Protein AF-0000000087370062 (afdb_homodimer)

Secondary structure (DSSP, 8-state):
----------GGGHHHHHHHHHHHHHHHHHHHSTTS-HHHHHHHHH---SS----SHHHHHHHHHHHHHHHHHHHHHHHHHHHHHHHHHHHHHHHHHHHHHHHHHHHHTT--HHHHHHHHHHHHHHHHHHHHHHTTT--SSTTHHHHHHHHHHHHHHHHHHHHHH-TT-/-------TTGGGGHHHHHHHHHHHHHHHHHHHSTTS-HHHHHHHHH---SSS---SHHHHHHHHHHHHHHHHHHHHHHHHHHHHHHHHHHHHHHHHHHHHHHHHHHHHTT--HHHHHHHHHHHHHHHHHHHHHHTTT--SSTTHHHHHHHHHHHHHHHHHHHHHH-TT-

Solvent-accessible surface area (backbone atoms only — not comparable to full-atom values): 18138 Å² total; per-residue (Å²): 135,82,80,77,83,73,80,80,70,67,78,78,68,61,65,65,59,55,56,55,51,34,52,50,49,48,52,53,51,30,73,67,31,64,100,50,57,49,69,56,42,48,49,60,66,68,59,57,74,94,51,78,76,41,85,49,70,68,42,46,32,50,52,35,39,51,51,31,41,51,51,41,54,52,50,45,50,53,51,52,50,50,42,53,47,48,53,54,34,42,50,34,41,51,47,26,37,50,29,37,52,50,25,50,51,36,51,74,72,66,52,58,51,85,65,30,35,59,30,21,50,51,25,24,48,30,36,62,66,37,50,69,65,45,63,81,63,50,52,53,53,67,58,48,68,59,29,52,50,48,22,49,32,24,42,47,27,26,28,43,41,48,55,70,64,41,72,86,110,134,81,82,79,84,68,79,77,73,66,74,75,65,61,65,66,58,56,55,54,51,34,51,49,51,48,52,55,50,31,75,66,32,63,98,50,58,48,68,57,44,46,51,61,66,68,58,57,74,96,55,78,74,40,86,49,67,67,43,47,34,49,51,32,38,50,50,31,43,53,50,41,53,52,49,45,49,54,50,51,51,49,42,53,48,49,52,55,34,42,51,35,42,53,48,24,37,50,29,36,53,50,27,50,50,37,52,77,71,67,52,60,52,85,66,30,36,59,31,20,50,52,25,23,48,30,36,61,64,37,50,70,66,45,63,82,64,49,51,54,52,65,58,49,68,60,31,52,50,48,21,51,31,25,41,47,27,27,27,43,40,48,54,70,62,41,72,87,109

pLDDT: mean 83.29, std 19.06, range [32.91, 98.75]

Radius of gyration: 33.37 Å; Cα contacts (8 Å, |Δi|>4): 370; chains: 2; bounding box: 75×138×59 Å

InterPro domains:
  IPR006501 Pectinesterase inhibitor domain [PF04043] (24-158)
  IPR006501 Pectinesterase inhibitor domain [SM00856] (21-160)
  IPR006501 Pectinesterase inhibitor domain [TIGR01614] (6-161)
  IPR035513 Invertase/pectin methylesterase inhibitor domain superfamily [G3DSA:1.20.140.40] (21-164)
  IPR035513 Invertase/pectin methylesterase inhibitor domain superfamily [SSF101148] (23-164)

Structure (mmCIF, N/CA/C/O backbone):
data_AF-0000000087370062-model_v1
#
loop_
_entity.id
_entity.type
_entity.pdbx_description
1 polymer 'Pectinesterase inhibitor domain-containing protein'
#
loop_
_atom_site.group_PDB
_atom_site.id
_atom_site.type_symbol
_atom_site.label_atom_id
_atom_site.label_alt_id
_atom_site.label_comp_id
_atom_site.label_asym_id
_atom_site.label_entity_id
_atom_site.label_seq_id
_atom_site.pdbx_PDB_ins_code
_atom_site.Cartn_x
_atom_site.Cartn_y
_atom_site.Cartn_z
_atom_site.occupancy
_atom_site.B_iso_or_equiv
_atom_site.auth_seq_id
_atom_site.auth_comp_id
_atom_site.auth_asym_id
_atom_site.auth_atom_id
_atom_site.pdbx_PDB_model_num
ATOM 1 N N . MET A 1 1 ? -37.906 70.625 -7.379 1 32.91 1 MET A N 1
ATOM 2 C CA . MET A 1 1 ? -37.438 69.625 -6.367 1 32.91 1 MET A CA 1
ATOM 3 C C . MET A 1 1 ? -36.375 68.75 -6.922 1 32.91 1 MET A C 1
ATOM 5 O O . MET A 1 1 ? -36.594 68 -7.859 1 32.91 1 MET A O 1
ATOM 9 N N . GLN A 1 2 ? -35.125 69.312 -6.961 1 44.25 2 GLN A N 1
ATOM 10 C CA . GLN A 1 2 ? -33.844 68.812 -7.492 1 44.25 2 GLN A CA 1
ATOM 11 C C . GLN A 1 2 ? -33.438 67.5 -6.773 1 44.25 2 GLN A C 1
ATOM 13 O O . GLN A 1 2 ? -33.406 67.438 -5.543 1 44.25 2 GLN A O 1
ATOM 18 N N . PRO A 1 3 ? -33.688 66.312 -7.391 1 45.28 3 PRO A N 1
ATOM 19 C CA . PRO A 1 3 ? -33.344 65.062 -6.766 1 45.28 3 PRO A CA 1
ATOM 20 C C . PRO A 1 3 ? -31.859 64.938 -6.418 1 45.28 3 PRO A C 1
ATOM 22 O O . PRO A 1 3 ? -31.016 65.438 -7.156 1 45.28 3 PRO A O 1
ATOM 25 N N . CYS A 1 4 ? -31.5 65 -5.094 1 38.31 4 CYS A N 1
ATOM 26 C CA . CYS A 1 4 ? -30.234 64.688 -4.445 1 38.31 4 CYS A CA 1
ATOM 27 C C . CYS A 1 4 ? -29.734 63.312 -4.785 1 38.31 4 CYS A C 1
ATOM 29 O O . CYS A 1 4 ? -30.297 62.312 -4.312 1 38.31 4 CYS A O 1
ATOM 31 N N . VAL A 1 5 ? -29.25 62.938 -6.066 1 43.31 5 VAL A N 1
ATOM 32 C CA . VAL A 1 5 ? -28.469 61.75 -6.352 1 43.31 5 VAL A CA 1
ATOM 33 C C . VAL A 1 5 ? -27.328 61.625 -5.355 1 43.31 5 VAL A C 1
ATOM 35 O O . VAL A 1 5 ? -26.359 62.406 -5.422 1 43.31 5 VAL A O 1
ATOM 38 N N . VAL A 1 6 ? -27.656 61.562 -4.035 1 39.94 6 VAL A N 1
ATOM 39 C CA . VAL A 1 6 ? -26.641 61.281 -3.012 1 39.94 6 VAL A CA 1
ATOM 40 C C . VAL A 1 6 ? -25.75 60.125 -3.469 1 39.94 6 VAL A C 1
ATOM 42 O O . VAL A 1 6 ? -26.25 59.125 -4.004 1 39.94 6 VAL A O 1
ATOM 45 N N . LEU A 1 7 ? -24.391 60.281 -3.58 1 41.47 7 LEU A N 1
ATOM 46 C CA . LEU A 1 7 ? -23.078 59.656 -3.736 1 41.47 7 LEU A CA 1
ATOM 47 C C . LEU A 1 7 ? -22.953 58.438 -2.836 1 41.47 7 LEU A C 1
ATOM 49 O O . LEU A 1 7 ? -22.844 58.562 -1.614 1 41.47 7 LEU A O 1
ATOM 53 N N . LEU A 1 8 ? -23.734 57.438 -3.117 1 43.44 8 LEU A N 1
ATOM 54 C CA . LEU A 1 8 ? -23.453 56.125 -2.488 1 43.44 8 LEU A CA 1
ATOM 55 C C . LEU A 1 8 ? -22.047 55.656 -2.838 1 43.44 8 LEU A C 1
ATOM 57 O O . LEU A 1 8 ? -21.891 54.688 -3.598 1 43.44 8 LEU A O 1
ATOM 61 N N . LEU A 1 9 ? -21.078 56.5 -3.213 1 43.38 9 LEU A N 1
ATOM 62 C CA . LEU A 1 9 ? -19.766 55.969 -3.564 1 43.38 9 LEU A CA 1
ATOM 63 C C . LEU A 1 9 ? -19.078 55.375 -2.342 1 43.38 9 LEU A C 1
ATOM 65 O O . LEU A 1 9 ? -17.859 55.188 -2.346 1 43.38 9 LEU A O 1
ATOM 69 N N . THR A 1 10 ? -19.578 55.375 -1.104 1 40.19 10 THR A N 1
ATOM 70 C CA . THR A 1 10 ? -18.625 55.188 -0.025 1 40.19 10 THR A CA 1
ATOM 71 C C . THR A 1 10 ? -17.969 53.812 -0.117 1 40.19 10 THR A C 1
ATOM 73 O O . THR A 1 10 ? -16.766 53.656 0.118 1 40.19 10 THR A O 1
ATOM 76 N N . LEU A 1 11 ? -18.625 52.656 -0.074 1 42.28 11 LEU A N 1
ATOM 77 C CA . LEU A 1 11 ? -18.141 51.531 0.729 1 42.28 11 LEU A CA 1
ATOM 78 C C . LEU A 1 11 ? -17.203 50.656 -0.088 1 42.28 11 LEU A C 1
ATOM 80 O O . LEU A 1 11 ? -16.859 49.531 0.333 1 42.28 11 LEU A O 1
ATOM 84 N N . ALA A 1 12 ? -16.969 51 -1.307 1 50.09 12 ALA A N 1
ATOM 85 C CA . ALA A 1 12 ? -16.172 50 -2.018 1 50.09 12 ALA A CA 1
ATOM 86 C C . ALA A 1 12 ? -14.727 50 -1.522 1 50.09 12 ALA A C 1
ATOM 88 O O . ALA A 1 12 ? -13.883 49.281 -2.049 1 50.09 12 ALA A O 1
ATOM 89 N N . ILE A 1 13 ? -14.266 50.938 -0.762 1 45.5 13 ILE A N 1
ATOM 90 C CA . ILE A 1 13 ? -12.836 51.094 -0.497 1 45.5 13 ILE A CA 1
ATOM 91 C C . ILE A 1 13 ? -12.406 50.062 0.544 1 45.5 13 ILE A C 1
ATOM 93 O O . ILE A 1 13 ? -11.234 49.969 0.906 1 45.5 13 ILE A O 1
ATOM 97 N N . LEU A 1 14 ? -13.156 49.25 1.287 1 47.91 14 LEU A N 1
ATOM 98 C CA . LEU A 1 14 ? -12.75 48.5 2.461 1 47.91 14 LEU A CA 1
ATOM 99 C C . LEU A 1 14 ? -11.984 47.25 2.055 1 47.91 14 LEU A C 1
ATOM 101 O O . LEU A 1 14 ? -11.289 46.625 2.879 1 47.91 14 LEU A O 1
ATOM 105 N N . PRO A 1 15 ? -12.297 46.625 0.98 1 52.69 15 PRO A N 1
ATOM 106 C CA . PRO A 1 15 ? -11.664 45.312 0.806 1 52.69 15 PRO A CA 1
ATOM 107 C C . PRO A 1 15 ? -10.164 45.406 0.553 1 52.69 15 PRO A C 1
ATOM 109 O O . PRO A 1 15 ? -9.414 44.5 0.923 1 52.69 15 PRO A O 1
ATOM 112 N N . SER A 1 16 ? -9.578 46.469 -0.064 1 52.31 16 SER A N 1
ATOM 113 C CA . SER A 1 16 ? -8.18 46.531 -0.461 1 52.31 16 SER A CA 1
ATOM 114 C C . SER A 1 16 ? -7.266 46.688 0.752 1 52.31 16 SER A C 1
ATOM 116 O O . SER A 1 16 ? -6.133 46.219 0.752 1 52.31 16 SER A O 1
ATOM 118 N N . LEU A 1 17 ? -7.629 47.312 1.814 1 51.56 17 LEU A N 1
ATOM 119 C CA . LEU A 1 17 ? -6.766 47.562 2.967 1 51.56 17 LEU A CA 1
ATOM 120 C C . LEU A 1 17 ? -6.602 46.281 3.799 1 51.56 17 LEU A C 1
ATOM 122 O O . LEU A 1 17 ? -5.516 46.031 4.316 1 51.56 17 LEU A O 1
ATOM 126 N N . VAL A 1 18 ? -7.664 45.438 3.949 1 52.78 18 VAL A N 1
ATOM 127 C CA . VAL A 1 18 ? -7.629 44.219 4.734 1 52.78 18 VAL A CA 1
ATOM 128 C C . VAL A 1 18 ? -6.688 43.219 4.082 1 52.78 18 VAL A C 1
ATOM 130 O O . VAL A 1 18 ? -5.918 42.531 4.77 1 52.78 18 VAL A O 1
ATOM 133 N N . ALA A 1 19 ? -6.75 43.156 2.754 1 57.75 19 ALA A N 1
ATOM 134 C CA . ALA A 1 19 ? -5.871 42.219 2.045 1 57.75 19 ALA A CA 1
ATOM 135 C C . ALA A 1 19 ? -4.406 42.594 2.254 1 57.75 19 ALA A C 1
ATOM 137 O O . ALA A 1 19 ? -3.555 41.719 2.406 1 57.75 19 ALA A O 1
ATOM 138 N N . SER A 1 20 ? -4.023 43.875 2.283 1 65.12 20 SER A N 1
ATOM 139 C CA . SER A 1 20 ? -2.645 44.312 2.457 1 65.12 20 SER A CA 1
ATOM 140 C C . SER A 1 20 ? -2.146 44.031 3.871 1 65.12 20 SER A C 1
ATOM 142 O O . SER A 1 20 ? -0.997 43.656 4.062 1 65.12 20 SER A O 1
ATOM 144 N N . THR A 1 21 ? -3.059 44.125 4.887 1 72.25 21 THR A N 1
ATOM 145 C CA . THR A 1 21 ? -2.662 43.938 6.273 1 72.25 21 THR A CA 1
ATOM 146 C C . THR A 1 21 ? -2.436 42.438 6.555 1 72.25 21 THR A C 1
ATOM 148 O O . THR A 1 21 ? -1.478 42.062 7.238 1 72.25 21 THR A O 1
ATOM 151 N N . THR A 1 22 ? -3.229 41.656 5.941 1 78.19 22 THR A N 1
ATOM 152 C CA . THR A 1 22 ? -3.076 40.219 6.133 1 78.19 22 THR A CA 1
ATOM 153 C C . THR A 1 22 ? -1.782 39.719 5.496 1 78.19 22 THR A C 1
ATOM 155 O O . THR A 1 22 ? -1.069 38.906 6.078 1 78.19 22 THR A O 1
ATOM 158 N N . SER A 1 23 ? -1.534 40.219 4.289 1 83.12 23 SER A N 1
ATOM 159 C CA . SER A 1 23 ? -0.307 39.844 3.611 1 83.12 23 SER A CA 1
ATOM 160 C C . SER A 1 23 ? 0.926 40.25 4.41 1 83.12 23 SER A C 1
ATOM 162 O O . SER A 1 23 ? 1.896 39.469 4.492 1 83.12 23 SER A O 1
ATOM 164 N N . SER A 1 24 ? 0.821 41.406 5.023 1 88.94 24 SER A N 1
ATOM 165 C CA . SER A 1 24 ? 1.945 41.844 5.84 1 88.94 24 SER A CA 1
ATOM 166 C C . SER A 1 24 ? 2.086 41 7.098 1 88.94 24 SER A C 1
ATOM 168 O O . SER A 1 24 ? 3.201 40.656 7.5 1 88.94 24 SER A O 1
ATOM 170 N N . LEU A 1 25 ? 0.952 40.625 7.703 1 92.19 25 LEU A N 1
ATOM 171 C CA . LEU A 1 25 ? 0.957 39.781 8.891 1 92.19 25 LEU A CA 1
ATOM 172 C C . LEU A 1 25 ? 1.54 38.406 8.578 1 92.19 25 LEU A C 1
ATOM 174 O O . LEU A 1 25 ? 2.367 37.906 9.328 1 92.19 25 LEU A O 1
ATOM 178 N N . ILE A 1 26 ? 1.149 37.875 7.496 1 94.12 26 ILE A N 1
ATOM 179 C CA . ILE A 1 26 ? 1.622 36.562 7.074 1 94.12 26 ILE A CA 1
ATOM 180 C C . ILE A 1 26 ? 3.125 36.594 6.812 1 94.12 26 ILE A C 1
ATOM 182 O O . ILE A 1 26 ? 3.877 35.781 7.312 1 94.12 26 ILE A O 1
ATOM 186 N N . ASN A 1 27 ? 3.582 37.625 6.062 1 93.94 27 ASN A N 1
ATOM 187 C CA . ASN A 1 27 ? 4.996 37.75 5.727 1 93.94 27 ASN A CA 1
ATOM 188 C C . ASN A 1 27 ? 5.859 37.906 6.973 1 93.94 27 ASN A C 1
ATOM 190 O O . ASN A 1 27 ? 6.902 37.25 7.102 1 93.94 27 ASN A O 1
ATOM 194 N N . THR A 1 28 ? 5.414 38.688 7.887 1 94.5 28 THR A N 1
ATOM 195 C CA . THR A 1 28 ? 6.16 38.906 9.125 1 94.5 28 THR A CA 1
ATOM 196 C C . THR A 1 28 ? 6.195 37.656 9.969 1 94.5 28 THR A C 1
ATOM 198 O O . THR A 1 28 ? 7.25 37.25 10.469 1 94.5 28 THR A O 1
ATOM 201 N N . THR A 1 29 ? 5.016 37.062 10.078 1 94.44 29 THR A N 1
ATOM 202 C CA . THR A 1 29 ? 4.941 35.812 10.844 1 94.44 29 THR A CA 1
ATOM 203 C C . THR A 1 29 ? 5.848 34.75 10.242 1 94.44 29 THR A C 1
ATOM 205 O O . THR A 1 29 ? 6.609 34.094 10.961 1 94.44 29 THR A O 1
ATOM 208 N N . CYS A 1 30 ? 5.895 34.562 8.922 1 96.12 30 CYS A N 1
ATOM 209 C CA . CYS A 1 30 ? 6.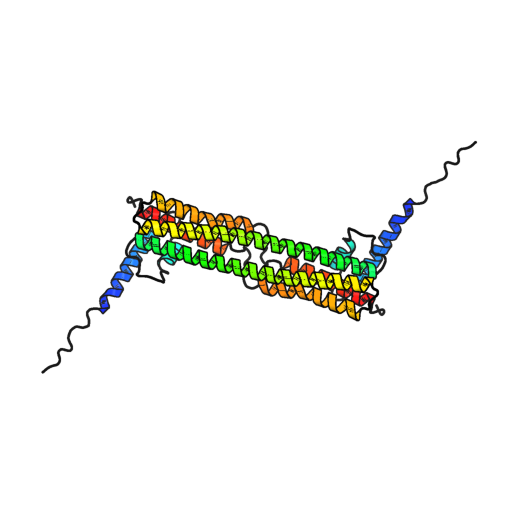637 33.5 8.25 1 96.12 30 CYS A CA 1
ATOM 210 C C . CYS A 1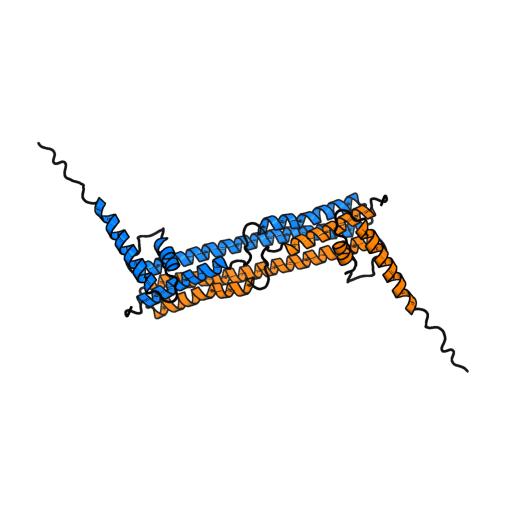 30 ? 8.133 33.812 8.258 1 96.12 30 CYS A C 1
ATOM 212 O O . CYS A 1 30 ? 8.945 32.875 8.266 1 96.12 30 CYS A O 1
ATOM 214 N N . SER A 1 31 ? 8.547 35.031 8.273 1 95.88 31 SER A N 1
ATOM 215 C CA . SER A 1 31 ? 9.961 35.375 8.336 1 95.88 31 SER A CA 1
ATOM 216 C C . SER A 1 31 ? 10.539 35.094 9.719 1 95.88 31 SER A C 1
ATOM 218 O O . SER A 1 31 ? 11.734 34.812 9.859 1 95.88 31 SER A O 1
ATOM 220 N N . LYS A 1 32 ? 9.695 35.062 10.781 1 95.5 32 LYS A N 1
ATOM 221 C CA . LYS A 1 32 ? 10.164 34.938 12.156 1 95.5 32 LYS A CA 1
ATOM 222 C C . LYS A 1 32 ? 9.961 33.5 12.664 1 95.5 32 LYS A C 1
ATOM 224 O O . LYS A 1 32 ? 10.531 33.125 13.688 1 95.5 32 LYS A O 1
ATOM 229 N N . ALA A 1 33 ? 9.094 32.781 12 1 94.25 33 ALA A N 1
ATOM 230 C CA . ALA A 1 33 ? 8.797 31.422 12.445 1 94.25 33 ALA A CA 1
ATOM 231 C C . ALA A 1 33 ? 10.047 30.547 12.391 1 94.25 33 ALA A C 1
ATOM 233 O O . ALA A 1 33 ? 10.641 30.359 11.328 1 94.25 33 ALA A O 1
ATOM 234 N N . PRO A 1 34 ? 10.414 29.969 13.398 1 91.81 34 PRO A N 1
ATOM 235 C CA . PRO A 1 34 ? 11.641 29.172 13.398 1 91.81 34 PRO A CA 1
ATOM 236 C C . PRO A 1 34 ? 11.469 27.828 12.695 1 91.81 34 PRO A C 1
ATOM 238 O O . PRO A 1 34 ? 10.414 27.188 12.82 1 91.81 34 PRO A O 1
ATOM 241 N N . ASN A 1 35 ? 12.461 27.391 11.914 1 92.12 35 ASN A N 1
ATOM 242 C CA . ASN A 1 35 ? 12.602 26.062 11.328 1 92.12 35 ASN A CA 1
ATOM 243 C C . ASN A 1 35 ? 11.438 25.734 10.398 1 92.12 35 ASN A C 1
ATOM 245 O O . ASN A 1 35 ? 10.945 24.609 10.391 1 92.12 35 ASN A O 1
ATOM 249 N N . VAL A 1 36 ? 10.867 26.766 9.797 1 95.56 36 VAL A N 1
ATOM 250 C CA . VAL A 1 36 ? 9.812 26.594 8.797 1 95.56 36 VAL A CA 1
ATOM 251 C C . VAL A 1 36 ? 10.25 27.219 7.477 1 95.56 36 VAL A C 1
ATOM 253 O O . VAL A 1 36 ? 10.914 28.25 7.461 1 95.56 36 VAL A O 1
ATOM 256 N N . SER A 1 37 ? 9.922 26.531 6.379 1 95.94 37 SER A N 1
ATOM 257 C CA . SER A 1 37 ? 10.125 27.141 5.066 1 95.94 37 SER A CA 1
ATOM 258 C C . SER A 1 37 ? 9.211 28.344 4.863 1 95.94 37 SER A C 1
ATOM 260 O O . SER A 1 37 ? 7.992 28.219 4.988 1 95.94 37 SER A O 1
ATOM 262 N N . TYR A 1 38 ? 9.93 29.484 4.516 1 96.44 38 TYR A N 1
ATOM 263 C CA . TYR A 1 38 ? 9.172 30.703 4.281 1 96.44 38 TYR A CA 1
ATOM 264 C C . TYR A 1 38 ? 8.109 30.5 3.209 1 96.44 38 TYR A C 1
ATOM 266 O O . TYR A 1 38 ? 6.945 30.859 3.402 1 96.44 38 TYR A O 1
ATOM 274 N N . ASP A 1 39 ? 8.492 29.859 2.076 1 95.25 39 ASP A N 1
ATOM 275 C CA . ASP A 1 39 ? 7.562 29.656 0.968 1 95.25 39 ASP A CA 1
ATOM 276 C C . ASP A 1 39 ? 6.41 28.75 1.374 1 95.25 39 ASP A C 1
ATOM 278 O O . ASP A 1 39 ? 5.254 29.016 1.032 1 95.25 39 ASP A O 1
ATOM 282 N N . HIS A 1 40 ? 6.723 27.766 2.08 1 95.69 40 HIS A N 1
ATOM 283 C CA . HIS A 1 40 ? 5.668 26.859 2.529 1 95.69 40 HIS A CA 1
ATOM 284 C C . HIS A 1 40 ? 4.715 27.562 3.49 1 95.69 40 HIS A C 1
ATOM 286 O O . HIS A 1 40 ? 3.496 27.406 3.381 1 95.69 40 HIS A O 1
ATOM 292 N N . CYS A 1 41 ? 5.309 28.297 4.461 1 95.75 41 CYS A N 1
ATOM 293 C CA . CYS A 1 41 ? 4.52 29.062 5.418 1 95.75 41 CYS A CA 1
ATOM 294 C C . CYS A 1 41 ? 3.545 29.984 4.707 1 95.75 41 CYS A C 1
ATOM 296 O O . CYS A 1 41 ? 2.344 29.953 4.977 1 95.75 41 CYS A O 1
ATOM 298 N N . VAL A 1 42 ? 4.012 30.719 3.744 1 94.88 42 VAL A N 1
ATOM 299 C CA . VAL A 1 42 ? 3.193 31.688 3.018 1 94.88 42 VAL A CA 1
ATOM 300 C C . VAL A 1 42 ? 2.111 30.953 2.229 1 94.88 42 VAL A C 1
ATOM 302 O O . VAL A 1 42 ? 0.95 31.375 2.221 1 94.88 42 VAL A O 1
ATOM 305 N N . ASN A 1 43 ? 2.48 29.906 1.652 1 93.25 43 ASN A N 1
ATOM 306 C CA . ASN A 1 43 ? 1.521 29.141 0.864 1 93.25 43 ASN A CA 1
ATOM 307 C C . ASN A 1 43 ? 0.392 28.594 1.732 1 93.25 43 ASN A C 1
ATOM 309 O O . ASN A 1 43 ? -0.777 28.656 1.349 1 93.25 43 ASN A O 1
ATOM 313 N N . VAL A 1 44 ? 0.731 28.047 2.84 1 94.19 44 VAL A N 1
ATOM 314 C CA . VAL A 1 44 ? -0.255 27.453 3.73 1 94.19 44 VAL A CA 1
ATOM 315 C C . VAL A 1 44 ? -1.198 28.516 4.262 1 94.19 44 VAL A C 1
ATOM 317 O O . VAL A 1 44 ? -2.42 28.344 4.246 1 94.19 44 VAL A O 1
ATOM 320 N N . LEU A 1 45 ? -0.662 29.641 4.672 1 93.88 45 LEU A N 1
ATOM 321 C CA . LEU A 1 45 ? -1.446 30.656 5.371 1 93.88 45 LEU A CA 1
ATOM 322 C C . LEU A 1 45 ? -2.211 31.531 4.379 1 93.88 45 LEU A C 1
ATOM 324 O O . LEU A 1 45 ? -3.191 32.188 4.746 1 93.88 45 LEU A O 1
ATOM 328 N N . SER A 1 46 ? -1.713 31.531 3.146 1 89.31 46 SER A N 1
ATOM 329 C CA . SER A 1 46 ? -2.408 32.312 2.135 1 89.31 46 SER A CA 1
ATOM 330 C C . SER A 1 46 ? -3.523 31.516 1.477 1 89.31 46 SER A C 1
ATOM 332 O O . SER A 1 46 ? -4.402 32.094 0.827 1 89.31 46 SER A O 1
ATOM 334 N N . ALA A 1 47 ? -3.367 30.172 1.547 1 77.06 47 ALA A N 1
ATOM 335 C CA . ALA A 1 47 ? -4.332 29.297 0.878 1 77.06 47 ALA A CA 1
ATOM 336 C C . ALA A 1 47 ? -5.645 29.234 1.66 1 77.06 47 ALA A C 1
ATOM 338 O O . ALA A 1 47 ? -6.613 28.625 1.208 1 77.06 47 ALA A O 1
ATOM 339 N N . ASP A 1 48 ? -5.859 30.031 2.766 1 57.16 48 ASP A N 1
ATOM 340 C CA . ASP A 1 48 ? -6.973 29.875 3.695 1 57.16 48 ASP A CA 1
ATOM 341 C C . ASP A 1 48 ? -8.312 30.078 2.984 1 57.16 48 ASP A C 1
ATOM 343 O O . ASP A 1 48 ? -8.688 31.203 2.664 1 57.16 48 ASP A O 1
ATOM 347 N N . PRO A 1 49 ? -8.812 28.922 2.598 1 51.38 49 PRO A N 1
ATOM 348 C CA . PRO A 1 49 ? -10.094 29.219 1.949 1 51.38 49 PRO A CA 1
ATOM 349 C C . PRO A 1 49 ? -11.094 29.891 2.896 1 51.38 49 PRO A C 1
ATOM 351 O O . PRO A 1 49 ? -11.805 30.812 2.5 1 51.38 49 PRO A O 1
ATOM 354 N N . ALA A 1 50 ? -11.664 29.078 3.914 1 48.84 50 ALA A N 1
ATOM 355 C CA . ALA A 1 50 ? -13.023 29.094 4.457 1 48.84 50 ALA A CA 1
ATOM 356 C C . ALA A 1 50 ? -13.148 30.141 5.57 1 48.84 50 ALA A C 1
ATOM 358 O O . ALA A 1 50 ? -14.242 30.328 6.121 1 48.84 50 ALA A O 1
ATOM 359 N N . GLY A 1 51 ? -12.156 31.078 5.629 1 51.94 51 GLY A N 1
ATOM 360 C CA . GLY A 1 51 ? -12.547 32 6.691 1 51.94 51 GLY A CA 1
ATOM 361 C C . GLY A 1 51 ? -11.977 33.375 6.52 1 51.94 51 GLY A C 1
ATOM 362 O O . GLY A 1 51 ? -11.297 33.656 5.531 1 51.94 51 GLY A O 1
ATOM 363 N N . ALA A 1 52 ? -12.523 34.25 7.258 1 59.88 52 ALA A N 1
ATOM 364 C CA . ALA A 1 52 ? -12.031 35.625 7.301 1 59.88 52 ALA A CA 1
ATOM 365 C C . ALA A 1 52 ? -10.516 35.656 7.473 1 59.88 52 ALA A C 1
ATOM 367 O O . ALA A 1 52 ? -9.953 34.844 8.227 1 59.88 52 ALA A O 1
ATOM 368 N N . PRO A 1 53 ? -9.922 36.25 6.523 1 69.38 53 PRO A N 1
ATOM 369 C CA . PRO A 1 53 ? -8.469 36.375 6.668 1 69.38 53 PRO A CA 1
ATOM 370 C C . PRO A 1 53 ? -8.039 36.656 8.109 1 69.38 53 PRO A C 1
ATOM 372 O O . PRO A 1 53 ? -8.742 37.375 8.836 1 69.38 53 PRO A O 1
ATOM 375 N N . ALA A 1 54 ? -7.121 35.906 8.547 1 82.12 54 ALA A N 1
ATOM 376 C CA . ALA A 1 54 ? -6.547 36.125 9.867 1 82.12 54 ALA A CA 1
ATOM 377 C C . ALA A 1 54 ? -6.121 37.594 10.062 1 82.12 54 ALA A C 1
ATOM 379 O O . ALA A 1 54 ? -5.594 38.219 9.133 1 82.12 54 ALA A O 1
ATOM 380 N N . THR A 1 55 ? -6.457 38.125 11.125 1 85.12 55 THR A N 1
ATOM 381 C CA . THR A 1 55 ? -6.121 39.5 11.43 1 85.12 55 THR A CA 1
ATOM 382 C C . THR A 1 55 ? -5.016 39.594 12.477 1 85.12 55 THR A C 1
ATOM 384 O O . THR A 1 55 ? -4.531 40.656 12.797 1 85.12 55 THR A O 1
ATOM 387 N N . ASP A 1 56 ? -4.668 38.5 13.055 1 89.75 56 ASP A N 1
ATOM 388 C CA . ASP A 1 56 ? -3.574 38.469 14.023 1 89.75 56 ASP A CA 1
ATOM 389 C C . ASP A 1 56 ? -2.932 37.062 14.047 1 89.75 56 ASP A C 1
ATOM 391 O O . ASP A 1 56 ? -3.316 36.188 13.273 1 89.75 56 ASP A O 1
ATOM 395 N N . LYS A 1 57 ? -1.973 36.875 14.875 1 91.25 57 LYS A N 1
ATOM 396 C CA . LYS A 1 57 ? -1.217 35.625 14.938 1 91.25 57 LYS A CA 1
ATOM 397 C C . LYS A 1 57 ? -2.096 34.5 15.422 1 91.25 57 LYS A C 1
ATOM 399 O O . LYS A 1 57 ? -1.904 33.344 15.016 1 91.25 57 LYS A O 1
ATOM 404 N N . ARG A 1 58 ? -3.037 34.812 16.281 1 91.38 58 ARG A N 1
ATOM 405 C CA . ARG A 1 58 ? -3.969 33.781 16.75 1 91.38 58 ARG A CA 1
ATOM 406 C C . ARG A 1 58 ? -4.77 33.188 15.586 1 91.38 58 ARG A C 1
ATOM 408 O O . ARG A 1 58 ? -4.938 31.984 15.484 1 91.38 58 ARG A O 1
ATOM 415 N N . GLY A 1 59 ? -5.273 34.094 14.797 1 91.38 59 GLY A N 1
ATOM 416 C CA . GLY A 1 59 ? -5.992 33.656 13.609 1 91.38 59 GLY A CA 1
ATOM 417 C C . GLY A 1 59 ? -5.137 32.812 12.664 1 91.38 59 GLY A C 1
ATOM 418 O O . GLY A 1 59 ? -5.621 31.859 12.062 1 91.38 59 GLY A O 1
ATOM 419 N N . LEU A 1 60 ? -3.852 33.156 12.5 1 93.81 60 LEU A N 1
ATOM 420 C CA . LEU A 1 60 ? -2.932 32.406 11.656 1 93.81 60 LEU A CA 1
ATOM 421 C C . LEU A 1 60 ? -2.703 31 12.227 1 93.81 60 LEU A C 1
ATOM 423 O O . LEU A 1 60 ? -2.605 30.031 11.477 1 93.81 60 LEU A O 1
ATOM 427 N N . LEU A 1 61 ? -2.594 30.922 13.555 1 94.75 61 LEU A N 1
ATOM 428 C CA . LEU A 1 61 ? -2.439 29.609 14.203 1 94.75 61 LEU A CA 1
ATOM 429 C C . LEU A 1 61 ? -3.654 28.734 13.945 1 94.75 61 LEU A C 1
ATOM 431 O O . LEU A 1 61 ? -3.508 27.547 13.617 1 94.75 61 LEU A O 1
ATOM 435 N N . ILE A 1 62 ? -4.848 29.297 14.031 1 93.75 62 ILE A N 1
ATOM 436 C CA . ILE A 1 62 ? -6.074 28.531 13.781 1 93.75 62 ILE A CA 1
ATOM 437 C C . ILE A 1 62 ? -6.105 28.078 12.328 1 93.75 62 ILE A C 1
ATOM 439 O O . ILE A 1 62 ? -6.461 26.938 12.039 1 93.75 62 ILE A O 1
ATOM 443 N N . ALA A 1 63 ? -5.746 28.938 11.438 1 93.19 63 ALA A N 1
ATOM 444 C CA . ALA A 1 63 ? -5.715 28.578 10.023 1 93.19 63 ALA A CA 1
ATOM 445 C C . ALA A 1 63 ? -4.754 27.422 9.773 1 93.19 63 ALA A C 1
ATOM 447 O O . ALA A 1 63 ? -5.082 26.484 9.047 1 93.19 63 ALA A O 1
ATOM 448 N N . ALA A 1 64 ? -3.545 27.516 10.289 1 95.38 64 ALA A N 1
ATOM 449 C CA . ALA A 1 64 ? -2.561 26.453 10.125 1 95.38 64 ALA A CA 1
ATOM 450 C C . ALA A 1 64 ? -3.064 25.141 10.719 1 95.38 64 ALA A C 1
ATOM 452 O O . ALA A 1 64 ? -2.914 24.078 10.109 1 95.38 64 ALA A O 1
ATOM 453 N N . ALA A 1 65 ? -3.654 25.203 11.898 1 96.12 65 ALA A N 1
ATOM 454 C CA . ALA A 1 65 ? -4.18 24 12.562 1 96.12 65 ALA A CA 1
ATOM 455 C C . ALA A 1 65 ? -5.324 23.391 11.758 1 96.12 65 ALA A C 1
ATOM 457 O O . ALA A 1 65 ? -5.41 22.172 11.625 1 96.12 65 ALA A O 1
ATOM 458 N N . GLN A 1 66 ? -6.164 24.203 11.242 1 95 66 GLN A N 1
ATOM 459 C CA . GLN A 1 66 ? -7.273 23.703 10.438 1 95 66 GLN A CA 1
ATOM 460 C C . GLN A 1 66 ? -6.766 23.031 9.164 1 95 66 GLN A C 1
ATOM 462 O O . GLN A 1 66 ? -7.297 21.984 8.758 1 95 66 GLN A O 1
ATOM 467 N N . ARG A 1 67 ? -5.785 23.625 8.508 1 96.38 67 ARG A N 1
ATOM 468 C CA . ARG A 1 67 ? -5.18 23 7.34 1 96.38 67 ARG A CA 1
ATOM 469 C C . ARG A 1 67 ? -4.574 21.641 7.699 1 96.38 67 ARG A C 1
ATOM 471 O O . ARG A 1 67 ? -4.625 20.703 6.902 1 96.38 67 ARG A O 1
ATOM 478 N N . THR A 1 68 ? -3.967 21.594 8.852 1 97.19 68 THR A N 1
ATOM 479 C CA . THR A 1 68 ? -3.41 20.328 9.328 1 97.19 68 THR A CA 1
ATOM 480 C C . THR A 1 68 ? -4.5 19.266 9.445 1 97.19 68 THR A C 1
ATOM 482 O O . THR A 1 68 ? -4.348 18.156 8.93 1 97.19 68 THR A O 1
ATOM 485 N N . VAL A 1 69 ? -5.605 19.609 10.07 1 97.69 69 VAL A N 1
ATOM 486 C CA . VAL A 1 69 ? -6.703 18.656 10.25 1 97.69 69 VAL A CA 1
ATOM 487 C C . VAL A 1 69 ? -7.227 18.219 8.891 1 97.69 69 VAL A C 1
ATOM 489 O O . VAL A 1 69 ? -7.488 17.031 8.68 1 97.69 69 VAL A O 1
ATOM 492 N N . HIS A 1 70 ? -7.348 19.156 8 1 95.81 70 HIS A N 1
ATOM 493 C CA . HIS A 1 70 ? -7.797 18.812 6.656 1 95.81 70 HIS A CA 1
ATOM 494 C C . HIS A 1 70 ? -6.836 17.844 5.984 1 95.81 70 HIS A C 1
ATOM 496 O O . HIS A 1 70 ? -7.262 16.859 5.371 1 95.81 70 HIS A O 1
ATOM 502 N N . SER A 1 71 ? -5.566 18.156 6.074 1 96.31 71 SER A N 1
ATOM 503 C CA . SER A 1 71 ? -4.559 17.312 5.449 1 96.31 71 SER A CA 1
ATOM 504 C C . SER A 1 71 ? -4.551 15.914 6.066 1 96.31 71 SER A C 1
ATOM 506 O O . SER A 1 71 ? -4.406 14.914 5.355 1 96.31 71 SER A O 1
ATOM 508 N N . VAL A 1 72 ? -4.715 15.805 7.363 1 97.81 72 VAL A N 1
ATOM 509 C CA . VAL A 1 72 ? -4.805 14.531 8.062 1 97.81 72 VAL A CA 1
ATOM 510 C C . VAL A 1 72 ? -5.984 13.727 7.527 1 97.81 72 VAL A C 1
ATOM 512 O O . VAL A 1 72 ? -5.844 12.547 7.191 1 97.81 72 VAL A O 1
ATOM 515 N N . THR A 1 73 ? -7.09 14.375 7.43 1 97.81 73 THR A N 1
ATOM 516 C CA . THR A 1 73 ? -8.305 13.711 6.965 1 97.81 73 THR A CA 1
ATOM 517 C C . THR A 1 73 ? -8.117 13.18 5.547 1 97.81 73 THR A C 1
ATOM 519 O O . THR A 1 73 ? -8.469 12.031 5.262 1 97.81 73 THR A O 1
ATOM 522 N N . SER A 1 74 ? -7.562 14 4.734 1 96.06 74 SER A N 1
ATOM 523 C CA . SER A 1 74 ? -7.297 13.586 3.361 1 96.06 74 SER A CA 1
ATOM 524 C C . SER A 1 74 ? -6.34 12.398 3.316 1 96.06 74 SER A C 1
ATOM 526 O O . SER A 1 74 ? -6.543 11.461 2.549 1 96.06 74 SER A O 1
ATOM 528 N N . THR A 1 75 ? -5.332 12.422 4.109 1 95.31 75 THR A N 1
ATOM 529 C CA . THR A 1 75 ? -4.324 11.367 4.141 1 95.31 75 THR A CA 1
ATOM 530 C C . THR A 1 75 ? -4.926 10.055 4.617 1 95.31 75 THR A C 1
ATOM 532 O O . THR A 1 75 ? -4.652 8.992 4.047 1 95.31 75 THR A O 1
ATOM 535 N N . VAL A 1 76 ? -5.766 10.102 5.625 1 96.88 76 VAL A N 1
ATOM 536 C CA . VAL A 1 76 ? -6.441 8.906 6.121 1 96.88 76 VAL A CA 1
ATOM 537 C C . VAL A 1 76 ? -7.316 8.312 5.023 1 96.88 76 VAL A C 1
ATOM 539 O O . VAL A 1 76 ? -7.359 7.09 4.852 1 96.88 76 VAL A O 1
ATOM 542 N N . HIS A 1 77 ? -7.934 9.141 4.246 1 96.12 77 HIS A N 1
ATOM 543 C CA . HIS A 1 77 ? -8.742 8.664 3.133 1 96.12 77 HIS A CA 1
ATOM 544 C C . HIS A 1 77 ? -7.883 7.957 2.09 1 96.12 77 HIS A C 1
ATOM 546 O O . HIS A 1 77 ? -8.266 6.902 1.572 1 96.12 77 HIS A O 1
ATOM 552 N N . ILE A 1 78 ? -6.773 8.5 1.779 1 91.19 78 ILE A N 1
ATOM 553 C CA . ILE A 1 78 ? -5.863 7.891 0.814 1 91.19 78 ILE A CA 1
ATOM 554 C C . ILE A 1 78 ? -5.445 6.504 1.302 1 91.19 78 ILE A C 1
ATOM 556 O O . ILE A 1 78 ? -5.48 5.535 0.541 1 91.19 78 ILE A O 1
ATOM 560 N N . MET A 1 79 ? -5.086 6.379 2.557 1 91.44 79 MET A N 1
ATOM 561 C CA . MET A 1 79 ? -4.652 5.102 3.117 1 91.44 79 MET A CA 1
ATOM 562 C C . MET A 1 79 ? -5.801 4.094 3.123 1 91.44 79 MET A C 1
ATOM 564 O O . MET A 1 79 ? -5.594 2.912 2.834 1 91.44 79 MET A O 1
ATOM 568 N N . SER A 1 80 ? -6.984 4.578 3.443 1 94.56 80 SER A N 1
ATOM 569 C CA . SER A 1 80 ? -8.148 3.701 3.443 1 94.56 80 SER A CA 1
ATOM 570 C C . SER A 1 80 ? -8.438 3.162 2.047 1 94.56 80 SER A C 1
ATOM 572 O O . SER A 1 80 ? -8.781 1.988 1.888 1 94.56 80 SER A O 1
ATOM 574 N N . ASP A 1 81 ? -8.273 3.998 1.051 1 91.38 81 ASP A N 1
ATOM 575 C CA . ASP A 1 81 ? -8.445 3.555 -0.33 1 91.38 81 ASP A CA 1
ATOM 576 C C . ASP A 1 81 ? -7.418 2.488 -0.697 1 91.38 81 ASP A C 1
ATOM 578 O O . ASP A 1 81 ? -7.746 1.504 -1.363 1 91.38 81 ASP A O 1
ATOM 582 N N . LEU A 1 82 ? -6.223 2.686 -0.243 1 88.19 82 LEU A N 1
ATOM 583 C CA . LEU A 1 82 ? -5.164 1.72 -0.519 1 88.19 82 LEU A CA 1
ATOM 584 C C . LEU A 1 82 ? -5.484 0.369 0.114 1 88.19 82 LEU A C 1
ATOM 586 O O . LEU A 1 82 ? -5.281 -0.676 -0.508 1 88.19 82 LEU A O 1
ATOM 590 N N . ILE A 1 83 ? -5.996 0.42 1.305 1 93.12 83 ILE A N 1
ATOM 591 C CA . ILE A 1 83 ? -6.363 -0.805 2.008 1 93.12 83 ILE A CA 1
ATOM 592 C C . ILE A 1 83 ? -7.453 -1.54 1.231 1 93.12 83 ILE A C 1
ATOM 594 O O . ILE A 1 83 ? -7.391 -2.76 1.068 1 93.12 83 ILE A O 1
ATOM 598 N N . GLN A 1 84 ? -8.414 -0.783 0.75 1 93.69 84 GLN A N 1
ATOM 599 C CA . GLN A 1 84 ? -9.484 -1.391 -0.034 1 93.69 84 GLN A CA 1
ATOM 600 C C . GLN A 1 84 ? -8.938 -2.018 -1.314 1 93.69 84 GLN A C 1
ATOM 602 O O . GLN A 1 84 ? -9.367 -3.104 -1.711 1 93.69 84 GLN A O 1
ATOM 607 N N . GLU A 1 85 ? -8.039 -1.361 -1.938 1 88.69 85 GLU A N 1
ATOM 608 C CA . GLU A 1 85 ? -7.422 -1.883 -3.152 1 88.69 85 GLU A CA 1
ATOM 609 C C . GLU A 1 85 ? -6.637 -3.16 -2.865 1 88.69 85 GLU A C 1
ATOM 611 O O . GLU A 1 85 ? -6.723 -4.129 -3.619 1 88.69 85 GLU A O 1
ATOM 616 N N . LEU A 1 86 ? -5.887 -3.16 -1.76 1 91.06 86 LEU A N 1
ATOM 617 C CA . LEU A 1 86 ? -5.125 -4.34 -1.374 1 91.06 86 LEU A CA 1
ATOM 618 C C . LEU A 1 86 ? -6.055 -5.516 -1.078 1 91.06 86 LEU A C 1
ATOM 620 O O . LEU A 1 86 ? -5.77 -6.648 -1.467 1 91.06 86 LEU A O 1
ATOM 624 N N . ASN A 1 87 ? -7.113 -5.258 -0.439 1 95.12 87 ASN A N 1
ATOM 625 C CA . ASN A 1 87 ? -8.086 -6.309 -0.162 1 95.12 87 ASN A CA 1
ATOM 626 C C . ASN A 1 87 ? -8.664 -6.891 -1.448 1 95.12 87 ASN A C 1
ATOM 628 O O . ASN A 1 87 ? -8.867 -8.102 -1.55 1 95.12 87 ASN A O 1
ATOM 632 N N . THR A 1 88 ? -8.977 -5.996 -2.385 1 93.69 88 THR A N 1
ATOM 633 C CA . THR A 1 88 ? -9.469 -6.465 -3.674 1 93.69 88 THR A CA 1
ATOM 634 C C . THR A 1 88 ? -8.43 -7.348 -4.363 1 93.69 88 THR A C 1
ATOM 636 O O . THR A 1 88 ? -8.758 -8.398 -4.91 1 93.69 88 THR A O 1
ATOM 639 N N . CYS A 1 89 ? -7.16 -6.988 -4.281 1 93 89 CYS A N 1
ATOM 640 C CA . CYS A 1 89 ? -6.082 -7.773 -4.871 1 93 89 CYS A CA 1
ATOM 641 C C . CYS A 1 89 ? -5.977 -9.141 -4.199 1 93 89 CYS A C 1
ATOM 643 O O . CYS A 1 89 ? -5.777 -10.148 -4.867 1 93 89 CYS A O 1
ATOM 645 N N . ILE A 1 90 ? -6.082 -9.133 -2.914 1 96.44 90 ILE A N 1
ATOM 646 C CA . ILE A 1 90 ? -6.027 -10.383 -2.164 1 96.44 90 ILE A CA 1
ATOM 647 C C . ILE A 1 90 ? -7.102 -11.336 -2.676 1 96.44 90 ILE A C 1
ATOM 649 O O . ILE A 1 90 ? -6.855 -12.539 -2.826 1 96.44 90 ILE A O 1
ATOM 653 N N . GLN A 1 91 ? -8.25 -10.852 -3.01 1 96.88 91 GLN A N 1
ATOM 654 C CA . GLN A 1 91 ? -9.312 -11.695 -3.549 1 96.88 91 GLN A CA 1
ATOM 655 C C . GLN A 1 91 ? -8.906 -12.289 -4.895 1 96.88 91 GLN A C 1
ATOM 657 O O . GLN A 1 91 ? -9.188 -13.461 -5.168 1 96.88 91 GLN A O 1
ATOM 662 N N . TYR A 1 92 ? -8.305 -11.492 -5.75 1 96.19 92 TYR A N 1
ATOM 663 C CA . TYR A 1 92 ? -7.832 -12.016 -7.031 1 96.19 92 TYR A CA 1
ATOM 664 C C . TYR A 1 92 ? -6.812 -13.125 -6.824 1 96.19 92 TYR A C 1
ATOM 666 O O . TYR A 1 92 ? -6.863 -14.156 -7.496 1 96.19 92 TYR A O 1
ATOM 674 N N . TYR A 1 93 ? -6 -12.953 -5.852 1 97.06 93 TYR A N 1
ATOM 675 C CA . TYR A 1 93 ? -4.965 -13.945 -5.586 1 97.06 93 TYR A CA 1
ATOM 676 C C . TYR A 1 93 ? -5.562 -15.203 -4.969 1 97.06 93 TYR A C 1
ATOM 678 O O . TYR A 1 93 ? -5.109 -16.312 -5.246 1 97.06 93 TYR A O 1
ATOM 686 N N . GLN A 1 94 ? -6.5 -15.047 -4.121 1 98.25 94 GLN A N 1
ATOM 687 C CA . GLN A 1 94 ? -7.199 -16.219 -3.592 1 98.25 94 GLN A CA 1
ATOM 688 C C . GLN A 1 94 ? -7.855 -17.016 -4.711 1 98.25 94 GLN A C 1
ATOM 690 O O . GLN A 1 94 ? -7.766 -18.25 -4.738 1 98.25 94 GLN A O 1
ATOM 695 N N . ARG A 1 95 ? -8.445 -16.281 -5.629 1 98.19 95 ARG A N 1
ATOM 696 C CA . ARG A 1 95 ? -9.016 -16.953 -6.789 1 98.19 95 ARG A CA 1
ATOM 697 C C . ARG A 1 95 ? -7.93 -17.656 -7.602 1 98.19 95 ARG A C 1
ATOM 699 O O . ARG A 1 95 ? -8.117 -18.797 -8.039 1 98.19 95 ARG A O 1
ATOM 706 N N . MET A 1 96 ? -6.816 -17.016 -7.848 1 98.44 96 MET A N 1
ATOM 707 C CA . MET A 1 96 ? -5.684 -17.609 -8.539 1 98.44 96 MET A CA 1
ATOM 708 C C . MET A 1 96 ? -5.277 -18.922 -7.883 1 98.44 96 MET A C 1
ATOM 710 O O . MET A 1 96 ? -5.07 -19.938 -8.562 1 98.44 96 MET A O 1
ATOM 714 N N . GLY A 1 97 ? -5.152 -18.906 -6.539 1 98.56 97 GLY A N 1
ATOM 715 C CA . GLY A 1 97 ? -4.828 -20.109 -5.797 1 98.56 97 GLY A CA 1
ATOM 716 C C . GLY A 1 97 ? -5.852 -21.219 -5.98 1 98.56 97 GLY A C 1
ATOM 717 O O . GLY A 1 97 ? -5.488 -22.375 -6.223 1 98.56 97 GLY A O 1
ATOM 718 N N . GLU A 1 98 ? -7.129 -20.875 -5.914 1 98.62 98 GLU A N 1
ATOM 719 C CA . GLU A 1 98 ? -8.211 -21.844 -6.074 1 98.62 98 GLU A CA 1
ATOM 720 C C . GLU A 1 98 ? -8.172 -22.484 -7.457 1 98.62 98 GLU A C 1
ATOM 722 O O . GLU A 1 98 ? -8.32 -23.703 -7.586 1 98.62 98 GLU A O 1
ATOM 727 N N . LEU A 1 99 ? -8.031 -21.656 -8.469 1 98.75 99 LEU A N 1
ATOM 728 C CA . LEU A 1 99 ? -7.945 -22.156 -9.836 1 98.75 99 LEU A CA 1
ATOM 729 C C . LEU A 1 99 ? -6.77 -23.125 -9.992 1 98.75 99 LEU A C 1
ATOM 731 O O . LEU A 1 99 ? -6.902 -24.172 -10.609 1 98.75 99 LEU A O 1
ATOM 735 N N . THR A 1 100 ? -5.641 -22.797 -9.422 1 98.62 100 THR A N 1
ATOM 736 C CA . THR A 1 100 ? -4.434 -23.609 -9.539 1 98.62 100 THR A CA 1
ATOM 737 C C . THR A 1 100 ? -4.605 -24.938 -8.812 1 98.62 100 THR A C 1
ATOM 739 O O . THR A 1 100 ? -4.289 -26 -9.359 1 98.62 100 THR A O 1
ATOM 742 N N . VAL A 1 101 ? -5.129 -24.875 -7.613 1 98.12 101 VAL A N 1
ATOM 743 C CA . VAL A 1 101 ? -5.387 -26.078 -6.844 1 98.12 101 VAL A CA 1
ATOM 744 C C . VAL A 1 101 ? -6.41 -26.953 -7.574 1 98.12 101 VAL A C 1
ATOM 746 O O . VAL A 1 101 ? -6.246 -28.172 -7.668 1 98.12 101 VAL A O 1
ATOM 749 N N . GLY A 1 102 ? -7.449 -26.266 -8.086 1 98.19 102 GLY A N 1
ATOM 750 C CA . GLY A 1 102 ? -8.43 -27 -8.875 1 98.19 102 GLY A CA 1
ATOM 751 C C . GLY A 1 102 ? -7.82 -27.719 -10.07 1 98.19 102 GLY A C 1
ATOM 752 O O . GLY A 1 102 ? -8.203 -28.844 -10.391 1 98.19 102 GLY A O 1
ATOM 753 N N . ALA A 1 103 ? -6.914 -27.109 -10.758 1 98.06 103 ALA A N 1
ATOM 754 C CA . ALA A 1 103 ? -6.23 -27.703 -11.891 1 98.06 103 ALA A CA 1
ATOM 755 C C . ALA A 1 103 ? -5.414 -28.922 -11.453 1 98.06 103 ALA A C 1
ATOM 757 O O . ALA A 1 103 ? -5.41 -29.953 -12.133 1 98.06 103 ALA A O 1
ATOM 758 N N . MET A 1 104 ? -4.738 -28.828 -10.328 1 96.38 104 MET A N 1
ATOM 759 C CA . MET A 1 104 ? -3.975 -29.953 -9.789 1 96.38 104 MET A CA 1
ATOM 760 C C . MET A 1 104 ? -4.891 -31.125 -9.461 1 96.38 104 MET A C 1
ATOM 762 O O . MET A 1 104 ? -4.555 -32.281 -9.742 1 96.38 104 MET A O 1
ATOM 766 N N . ASP A 1 105 ? -6.004 -30.844 -8.875 1 97.12 105 ASP A N 1
ATOM 767 C CA . ASP A 1 105 ? -6.969 -31.891 -8.547 1 97.12 105 ASP A CA 1
ATOM 768 C C . ASP A 1 105 ? -7.453 -32.594 -9.812 1 97.12 105 ASP A C 1
ATOM 770 O O . ASP A 1 105 ? -7.547 -33.812 -9.844 1 97.12 105 ASP A O 1
ATOM 774 N N . ASP A 1 106 ? -7.785 -31.812 -10.797 1 97.12 106 ASP A N 1
ATOM 775 C CA . ASP A 1 106 ? -8.203 -32.375 -12.07 1 97.12 106 ASP A CA 1
ATOM 776 C C . ASP A 1 106 ? -7.102 -33.281 -12.648 1 97.12 106 ASP A C 1
ATOM 778 O O . ASP A 1 106 ? -7.383 -34.375 -13.148 1 97.12 106 ASP A O 1
ATOM 782 N N . LEU A 1 107 ? -5.914 -32.844 -12.578 1 95.12 107 LEU A N 1
ATOM 783 C CA . LEU A 1 107 ? -4.777 -33.625 -13.062 1 95.12 107 LEU A CA 1
ATOM 784 C C . LEU A 1 107 ? -4.672 -34.938 -12.32 1 95.12 107 LEU A C 1
ATOM 786 O O . LEU A 1 107 ? -4.516 -36 -12.938 1 95.12 107 LEU A O 1
ATOM 790 N N . ARG A 1 108 ? -4.789 -34.875 -11.055 1 94.06 108 ARG A N 1
ATOM 791 C CA . ARG A 1 108 ? -4.676 -36.062 -10.219 1 94.06 108 ARG A CA 1
ATOM 792 C C . ARG A 1 108 ? -5.828 -37.031 -10.484 1 94.06 108 ARG A C 1
ATOM 794 O O . ARG A 1 108 ? -5.66 -38.25 -10.398 1 94.06 108 ARG A O 1
ATOM 801 N N . ALA A 1 109 ? -6.977 -36.5 -10.867 1 95.62 109 ALA A N 1
ATOM 802 C CA . ALA A 1 109 ? -8.164 -37.312 -11.148 1 95.62 109 ALA A CA 1
ATOM 803 C C . ALA A 1 109 ? -8.133 -37.844 -12.578 1 95.62 109 ALA A C 1
ATOM 805 O O . ALA A 1 109 ? -9.047 -38.562 -12.992 1 95.62 109 ALA A O 1
ATOM 806 N N . GLY A 1 110 ? -7.113 -37.469 -13.359 1 92.5 110 GLY A N 1
ATOM 807 C CA . GLY A 1 110 ? -6.961 -37.969 -14.711 1 92.5 110 GLY A CA 1
ATOM 808 C C . GLY A 1 110 ? -7.812 -37.25 -15.727 1 92.5 110 GLY A C 1
ATOM 809 O O . GLY A 1 110 ? -8.133 -37.781 -16.781 1 92.5 110 GLY A O 1
ATOM 810 N N . ARG A 1 111 ? -8.172 -36.031 -15.375 1 92.69 111 ARG A N 1
ATOM 811 C CA . ARG A 1 111 ? -9 -35.25 -16.297 1 92.69 111 ARG A CA 1
ATOM 812 C C . ARG A 1 111 ? -8.164 -34.688 -17.453 1 92.69 111 ARG A C 1
ATOM 814 O O . ARG A 1 111 ? -6.938 -34.656 -17.375 1 92.69 111 ARG A O 1
ATOM 821 N N . ASP A 1 112 ? -8.883 -34.344 -18.562 1 89.12 112 ASP A N 1
ATOM 822 C CA . ASP A 1 112 ? -8.188 -33.938 -19.781 1 89.12 112 ASP A CA 1
ATOM 823 C C . ASP A 1 112 ? -7.824 -32.469 -19.719 1 89.12 112 ASP A C 1
ATOM 825 O O . ASP A 1 112 ? -8.195 -31.75 -18.766 1 89.12 112 ASP A O 1
ATOM 829 N N . ALA A 1 113 ? -7.074 -32 -20.844 1 88.81 113 ALA A N 1
ATOM 830 C CA . ALA A 1 113 ? -6.527 -30.656 -20.953 1 88.81 113 ALA A CA 1
ATOM 831 C C . ALA A 1 113 ? -7.641 -29.609 -21.016 1 88.81 113 ALA A C 1
ATOM 833 O O . ALA A 1 113 ? -7.465 -28.484 -20.547 1 88.81 113 ALA A O 1
ATOM 834 N N . GLY A 1 114 ? -8.773 -30.078 -21.547 1 91.88 114 GLY A N 1
ATOM 835 C CA . GLY A 1 114 ? -9.891 -29.156 -21.703 1 91.88 114 GLY A CA 1
ATOM 836 C C . GLY A 1 114 ? -10.391 -28.609 -20.391 1 91.88 114 GLY A C 1
ATOM 837 O O . GLY A 1 114 ? -10.984 -27.531 -20.359 1 91.88 114 GLY A O 1
ATOM 838 N N . LEU A 1 115 ? -10.102 -29.281 -19.25 1 94 115 LEU A N 1
ATOM 839 C CA . LEU A 1 115 ? -10.523 -28.828 -17.922 1 94 115 LEU A CA 1
ATOM 840 C C . LEU A 1 115 ? -9.383 -28.125 -17.203 1 94 115 LEU A C 1
ATOM 842 O O . LEU A 1 115 ? -9.609 -27.203 -16.422 1 94 115 LEU A O 1
ATOM 846 N N . ILE A 1 116 ? -8.227 -28.516 -17.453 1 96.56 116 ILE A N 1
ATOM 847 C CA . ILE A 1 116 ? -7.059 -28.062 -16.703 1 96.56 116 ILE A CA 1
ATOM 848 C C . ILE A 1 116 ? -6.547 -26.75 -17.281 1 96.56 116 ILE A C 1
ATOM 850 O O . ILE A 1 116 ? -6.32 -25.781 -16.562 1 96.56 116 ILE A O 1
ATOM 854 N N . TYR A 1 117 ? -6.43 -26.656 -18.609 1 94.19 117 TYR A N 1
ATOM 855 C CA . TYR A 1 117 ? -5.82 -25.531 -19.312 1 94.19 117 TYR A CA 1
ATOM 856 C C . TYR A 1 117 ? -6.586 -24.234 -19.047 1 94.19 117 TYR A C 1
ATOM 858 O O . TYR A 1 117 ? -5.992 -23.219 -18.672 1 94.19 117 TYR A O 1
ATOM 866 N N . PRO A 1 118 ? -7.922 -24.234 -19.172 1 95.31 118 PRO A N 1
ATOM 867 C CA . PRO A 1 118 ? -8.625 -22.969 -18.922 1 95.31 118 PRO A CA 1
ATOM 868 C C . PRO A 1 118 ? -8.453 -22.469 -17.5 1 95.31 118 PRO A C 1
ATOM 870 O O . PRO A 1 118 ? -8.398 -21.25 -17.266 1 95.31 118 PRO A O 1
ATOM 873 N N . LYS A 1 119 ? -8.398 -23.344 -16.5 1 97.69 119 LYS A N 1
ATOM 874 C CA . LYS A 1 119 ? -8.203 -22.938 -15.117 1 97.69 119 LYS A CA 1
ATOM 875 C C . LYS A 1 119 ? -6.859 -22.25 -14.93 1 97.69 119 LYS A C 1
ATOM 877 O O . LYS A 1 119 ? -6.789 -21.172 -14.32 1 97.69 119 LYS A O 1
ATOM 882 N N . LEU A 1 120 ? -5.84 -22.797 -15.5 1 97.81 120 LEU A N 1
ATOM 883 C CA . LEU A 1 120 ? -4.504 -22.234 -15.344 1 97.81 120 LEU A CA 1
ATOM 884 C C . LEU A 1 120 ? -4.359 -20.953 -16.156 1 97.81 120 LEU A C 1
ATOM 886 O O . LEU A 1 120 ? -3.67 -20.031 -15.742 1 97.81 120 LEU A O 1
ATOM 890 N N . ARG A 1 121 ? -4.988 -20.906 -17.297 1 95.44 121 ARG A N 1
ATOM 891 C CA . ARG A 1 121 ? -4.988 -19.688 -18.094 1 95.44 121 ARG A CA 1
ATOM 892 C C . ARG A 1 121 ? -5.676 -18.547 -17.344 1 95.44 121 ARG A C 1
ATOM 894 O O . ARG A 1 121 ? -5.156 -17.422 -17.281 1 95.44 121 ARG A O 1
ATOM 901 N N . GLU A 1 122 ? -6.797 -18.875 -16.797 1 97.06 122 GLU A N 1
ATOM 902 C CA . GLU A 1 122 ? -7.496 -17.875 -16 1 97.06 122 GLU A CA 1
ATOM 903 C C . GLU A 1 122 ? -6.668 -17.438 -14.797 1 97.06 122 GLU A C 1
ATOM 905 O O . GLU A 1 122 ? -6.609 -16.25 -14.469 1 97.06 122 GLU A O 1
ATOM 910 N N . ALA A 1 123 ? -6.066 -18.406 -14.125 1 98.06 123 ALA A N 1
ATOM 911 C CA . ALA A 1 123 ? -5.199 -18.109 -12.992 1 98.06 123 ALA A CA 1
ATOM 912 C C . ALA A 1 123 ? -4.102 -17.125 -13.383 1 98.06 123 ALA A C 1
ATOM 914 O O . ALA A 1 123 ? -3.805 -16.188 -12.641 1 98.06 123 ALA A O 1
ATOM 915 N N . SER A 1 124 ? -3.525 -17.25 -14.555 1 96.75 124 SER A N 1
ATOM 916 C CA . SER A 1 124 ? -2.404 -16.422 -14.977 1 96.75 124 SER A CA 1
ATOM 917 C C . SER A 1 124 ? -2.852 -14.992 -15.25 1 96.75 124 SER A C 1
ATOM 919 O O . SER A 1 124 ? -2.023 -14.078 -15.32 1 96.75 124 SER A O 1
ATOM 921 N N . ASP A 1 125 ? -4.172 -14.766 -15.375 1 93.88 125 ASP A N 1
ATOM 922 C CA . ASP A 1 125 ? -4.711 -13.438 -15.648 1 93.88 125 ASP A CA 1
ATOM 923 C C . ASP A 1 125 ? -5.012 -12.688 -14.352 1 93.88 125 ASP A C 1
ATOM 925 O O . ASP A 1 125 ? -5.164 -11.461 -14.359 1 93.88 125 ASP A O 1
ATOM 929 N N . GLU A 1 126 ? -5.109 -13.375 -13.25 1 95.62 126 GLU A N 1
ATOM 930 C CA . GLU A 1 126 ? -5.586 -12.773 -12.008 1 95.62 126 GLU A CA 1
ATOM 931 C C . GLU A 1 126 ? -4.637 -11.68 -11.531 1 95.62 126 GLU A C 1
ATOM 933 O O . GLU A 1 126 ? -5.078 -10.609 -11.102 1 95.62 126 GLU A O 1
ATOM 938 N N . PRO A 1 127 ? -3.256 -11.859 -11.672 1 93.56 127 PRO A N 1
ATOM 939 C CA . PRO A 1 127 ? -2.352 -10.797 -11.234 1 93.56 127 PRO A CA 1
ATOM 940 C C . PRO A 1 127 ? -2.521 -9.508 -12.039 1 93.56 127 PRO A C 1
ATOM 942 O O . PRO A 1 127 ? -2.25 -8.414 -11.523 1 93.56 127 PRO A O 1
ATOM 945 N N . LEU A 1 128 ? -2.92 -9.609 -13.297 1 88.5 128 LEU A N 1
ATOM 946 C CA . LEU A 1 128 ? -3.119 -8.438 -14.141 1 88.5 128 LEU A CA 1
ATOM 947 C C . LEU A 1 128 ? -4.25 -7.566 -13.609 1 88.5 128 LEU A C 1
ATOM 949 O O . LEU A 1 128 ? -4.238 -6.344 -13.781 1 88.5 128 LEU A O 1
ATOM 953 N N . ARG A 1 129 ? -5.141 -8.18 -12.969 1 88.81 129 ARG A N 1
ATOM 954 C CA . ARG A 1 129 ? -6.262 -7.449 -12.375 1 88.81 129 ARG A CA 1
ATOM 955 C C . ARG A 1 129 ? -5.816 -6.641 -11.164 1 88.81 129 ARG A C 1
ATOM 957 O O . ARG A 1 129 ? -6.402 -5.602 -10.859 1 88.81 129 ARG A O 1
ATOM 964 N N . CYS A 1 130 ? -4.695 -7.039 -10.516 1 86.31 130 CYS A N 1
ATOM 965 C CA . CYS A 1 130 ? -4.137 -6.328 -9.375 1 86.31 130 CYS A CA 1
ATOM 966 C C . CYS A 1 130 ? -3.283 -5.148 -9.828 1 86.31 130 CYS A C 1
ATOM 968 O O . CYS A 1 130 ? -3.229 -4.121 -9.148 1 86.31 130 CYS A O 1
ATOM 970 N N . ASP A 1 131 ? -2.492 -5.176 -10.875 1 74.75 131 ASP A N 1
ATOM 971 C CA . ASP A 1 131 ? -1.641 -4.098 -11.375 1 74.75 131 ASP A CA 1
ATOM 972 C C . ASP A 1 131 ? -2.449 -2.824 -11.609 1 74.75 131 ASP A C 1
ATOM 974 O O . ASP A 1 131 ? -1.971 -1.721 -11.336 1 74.75 131 ASP A O 1
ATOM 978 N N . THR A 1 132 ? -3.494 -2.867 -12.094 1 61 132 THR A N 1
ATOM 979 C CA . THR A 1 132 ? -4.312 -1.711 -12.438 1 61 132 THR A CA 1
ATOM 980 C C . THR A 1 132 ? -4.789 -0.988 -11.188 1 61 132 THR A C 1
ATOM 982 O O . THR A 1 132 ? -5.07 0.211 -11.219 1 61 132 THR A O 1
ATOM 985 N N . VAL A 1 133 ? -4.688 -1.73 -10.117 1 56.28 133 VAL A N 1
ATOM 986 C CA . VAL A 1 133 ? -5.18 -1.142 -8.875 1 56.28 133 VAL A CA 1
ATOM 987 C C . VAL A 1 133 ? -4.098 -0.251 -8.266 1 56.28 133 VAL A C 1
ATOM 989 O O . VAL A 1 133 ? -4.398 0.815 -7.723 1 56.28 133 VAL A O 1
ATOM 992 N N . PHE A 1 134 ? -2.816 -0.573 -8.328 1 58.5 134 PHE A N 1
ATOM 993 C CA . PHE A 1 134 ? -1.768 0.176 -7.648 1 58.5 134 PHE A CA 1
ATOM 994 C C . PHE A 1 134 ? -1.046 1.104 -8.617 1 58.5 134 PHE A C 1
ATOM 996 O O . PHE A 1 134 ? -0.206 1.907 -8.211 1 58.5 134 PHE A O 1
ATOM 1003 N N . PHE A 1 135 ? -1.229 0.997 -9.93 1 52.66 135 PHE A N 1
ATOM 1004 C CA . PHE A 1 135 ? -0.472 1.809 -10.875 1 52.66 135 PHE A CA 1
ATOM 1005 C C . PHE A 1 135 ? -0.64 3.293 -10.57 1 52.66 135 PHE A C 1
ATOM 1007 O O . PHE A 1 135 ? 0.313 4.066 -10.68 1 52.66 135 PHE A O 1
ATOM 1014 N N . HIS A 1 136 ? -1.807 3.686 -10.383 1 47.91 136 HIS A N 1
ATOM 1015 C CA . HIS A 1 136 ? -2.037 5.098 -10.656 1 47.91 136 HIS A CA 1
ATOM 1016 C C . HIS A 1 136 ? -1.51 5.973 -9.523 1 47.91 136 HIS A C 1
ATOM 1018 O O . HIS A 1 136 ? -1.216 7.152 -9.734 1 47.91 136 HIS A O 1
ATOM 1024 N N . GLY A 1 137 ? -0.757 5.488 -8.656 1 45.12 137 GLY A N 1
ATOM 1025 C CA . GLY A 1 137 ? -0.458 6.648 -7.832 1 45.12 137 GLY A CA 1
ATOM 1026 C C . GLY A 1 137 ? 0.568 6.367 -6.75 1 45.12 137 GLY A C 1
ATOM 1027 O O . GLY A 1 137 ? 0.796 7.203 -5.871 1 45.12 137 GLY A O 1
ATOM 1028 N N . VAL A 1 138 ? 0.782 5.047 -6.605 1 49.38 138 VAL A N 1
ATOM 1029 C CA . VAL A 1 138 ? 1.593 4.945 -5.398 1 49.38 138 VAL A CA 1
ATOM 1030 C C . VAL A 1 138 ? 3.07 5.105 -5.75 1 49.38 138 VAL A C 1
ATOM 1032 O O . VAL A 1 138 ? 3.609 4.34 -6.551 1 49.38 138 VAL A O 1
ATOM 1035 N N . LYS A 1 139 ? 3.492 6.289 -5.84 1 50.94 139 LYS A N 1
ATOM 1036 C CA . LYS A 1 139 ? 4.879 6.707 -6.027 1 50.94 139 LYS A CA 1
ATOM 1037 C C . LYS A 1 139 ? 5.828 5.844 -5.195 1 50.94 139 LYS A C 1
ATOM 1039 O O . LYS A 1 139 ? 5.395 5.137 -4.285 1 50.94 139 LYS A O 1
ATOM 1044 N N . LYS A 1 140 ? 7.117 5.855 -5.562 1 55.28 140 LYS A N 1
ATOM 1045 C CA . LYS A 1 140 ? 8.289 5.145 -5.062 1 55.28 140 LYS A CA 1
ATOM 1046 C C . LYS A 1 140 ? 8.258 5.031 -3.543 1 55.28 140 LYS A C 1
ATOM 1048 O O . LYS A 1 140 ? 8.688 4.023 -2.98 1 55.28 140 LYS A O 1
ATOM 1053 N N . ASN A 1 141 ? 7.727 6.059 -2.84 1 63.34 141 ASN A N 1
ATOM 1054 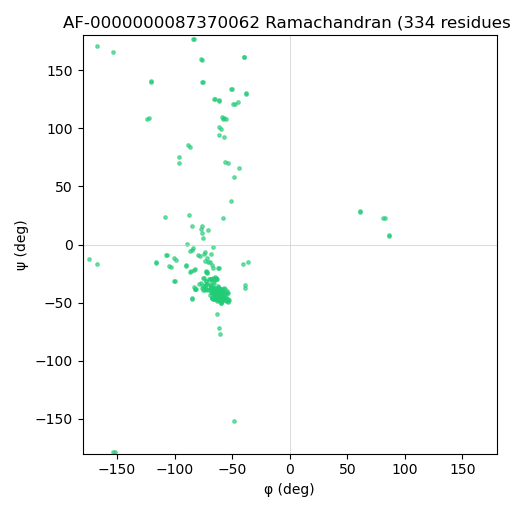C CA . ASN A 1 141 ? 7.598 6.004 -1.388 1 63.34 141 ASN A CA 1
ATOM 1055 C C . ASN A 1 141 ? 6.156 6.227 -0.944 1 63.34 141 ASN A C 1
ATOM 1057 O O . ASN A 1 141 ? 5.641 7.344 -1.039 1 63.34 141 ASN A O 1
ATOM 1061 N N . LEU A 1 142 ? 5.688 5.105 -0.537 1 74 142 LEU A N 1
ATOM 1062 C CA . LEU A 1 142 ? 4.281 5.137 -0.142 1 74 142 LEU A CA 1
ATOM 1063 C C . LEU A 1 142 ? 4.051 6.148 0.975 1 74 142 LEU A C 1
ATOM 1065 O O . LEU A 1 142 ? 4.719 6.098 2.01 1 74 142 LEU A O 1
ATOM 1069 N N . MET A 1 143 ? 3.45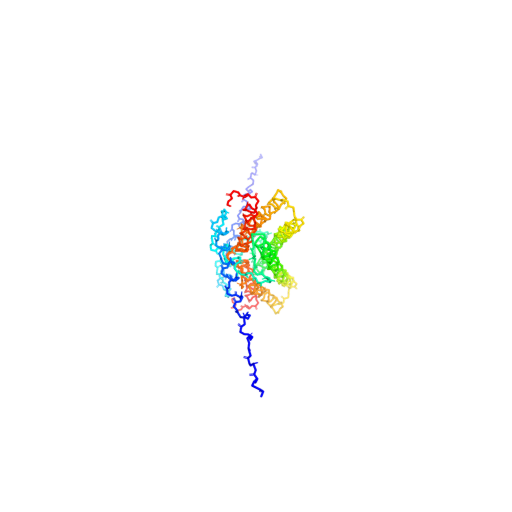7 7.172 0.818 1 82.25 143 MET A N 1
ATOM 1070 C CA . MET A 1 143 ? 2.943 8.156 1.766 1 82.25 143 MET A CA 1
ATOM 1071 C C . MET A 1 143 ? 4.023 9.172 2.135 1 82.25 143 MET A C 1
ATOM 1073 O O . MET A 1 143 ? 3.873 9.914 3.104 1 82.25 143 MET A O 1
ATOM 1077 N N . GLU A 1 144 ? 5.215 9.148 1.449 1 83.56 144 GLU A N 1
ATOM 1078 C CA . GLU A 1 144 ? 6.301 10.055 1.819 1 83.56 144 GLU A CA 1
ATOM 1079 C C . GLU A 1 144 ? 5.871 11.516 1.686 1 83.56 144 GLU A C 1
ATOM 1081 O O . GLU A 1 144 ? 6.117 12.32 2.582 1 83.56 144 GLU A O 1
ATOM 1086 N N . LYS A 1 145 ? 5.336 11.789 0.574 1 86.31 145 LYS A N 1
ATOM 1087 C CA . LYS A 1 145 ? 4.895 13.164 0.328 1 86.31 145 LYS A CA 1
ATOM 1088 C C . LYS A 1 145 ? 3.855 13.594 1.356 1 86.31 145 LYS A C 1
ATOM 1090 O O . LYS A 1 145 ? 3.955 14.688 1.925 1 86.31 145 LYS A O 1
ATOM 1095 N N . GLU A 1 146 ? 2.883 12.734 1.637 1 91.75 146 GLU A N 1
ATOM 1096 C CA . GLU A 1 146 ? 1.835 13.023 2.613 1 91.75 146 GLU A CA 1
ATOM 1097 C C . GLU A 1 146 ? 2.414 13.172 4.016 1 91.75 146 GLU A C 1
ATOM 1099 O O . GLU A 1 146 ? 2.027 14.078 4.758 1 91.75 146 GLU A O 1
ATOM 1104 N N . ASN A 1 147 ? 3.393 12.32 4.375 1 91.19 147 ASN A N 1
ATOM 1105 C CA . ASN A 1 147 ? 4.031 12.391 5.684 1 91.19 147 ASN A CA 1
ATOM 1106 C C . ASN A 1 147 ? 4.781 13.711 5.867 1 91.19 147 ASN A C 1
ATOM 1108 O O . ASN A 1 147 ? 4.656 14.359 6.902 1 91.19 147 ASN A O 1
ATOM 1112 N N . SER A 1 148 ? 5.484 14.062 4.84 1 91.56 148 SER A N 1
ATOM 1113 C CA . SER A 1 148 ? 6.258 15.297 4.906 1 91.56 148 SER A CA 1
ATOM 1114 C C . SER A 1 148 ? 5.348 16.516 5.02 1 91.56 148 SER A C 1
ATOM 1116 O O . SER A 1 148 ? 5.59 17.406 5.832 1 91.56 148 SER A O 1
ATOM 1118 N N . GLU A 1 149 ? 4.324 16.516 4.262 1 94.69 149 GLU A N 1
ATOM 1119 C CA . GLU A 1 149 ? 3.393 17.641 4.285 1 94.69 149 GLU A CA 1
ATOM 1120 C C . GLU A 1 149 ? 2.701 17.75 5.637 1 94.69 149 GLU A C 1
ATOM 1122 O O . GLU A 1 149 ? 2.605 18.844 6.199 1 94.69 149 GLU A O 1
ATOM 1127 N N . ASN A 1 150 ? 2.279 16.703 6.156 1 97.06 150 ASN A N 1
ATOM 1128 C CA . ASN A 1 150 ? 1.579 16.719 7.438 1 97.06 150 ASN A CA 1
ATOM 1129 C C . ASN A 1 150 ? 2.51 17.109 8.578 1 97.06 150 ASN A C 1
ATOM 1131 O O . ASN A 1 150 ? 2.125 17.859 9.469 1 97.06 150 ASN A O 1
ATOM 1135 N N . LYS A 1 151 ? 3.736 16.578 8.562 1 96.44 151 LYS A N 1
ATOM 1136 C CA . LYS A 1 151 ? 4.742 17.016 9.531 1 96.44 151 LYS A CA 1
ATOM 1137 C C . LYS A 1 151 ? 4.949 18.516 9.477 1 96.44 151 LYS A C 1
ATOM 1139 O O . LYS A 1 151 ? 4.938 19.188 10.508 1 96.44 151 LYS A O 1
ATOM 1144 N N . ASN A 1 152 ? 5.059 19.031 8.281 1 96.69 152 ASN A N 1
ATOM 1145 C CA . ASN A 1 152 ? 5.348 20.438 8.086 1 96.69 152 ASN A CA 1
ATOM 1146 C C . ASN A 1 152 ? 4.176 21.328 8.516 1 96.69 152 ASN A C 1
ATOM 1148 O O . ASN A 1 152 ? 4.375 22.406 9.062 1 96.69 152 ASN A O 1
ATOM 1152 N N . LEU A 1 153 ? 3.002 20.859 8.281 1 97.44 153 LEU A N 1
ATOM 1153 C CA . LEU A 1 153 ? 1.819 21.625 8.68 1 97.44 153 LEU A CA 1
ATOM 1154 C C . LEU A 1 153 ? 1.722 21.734 10.195 1 97.44 153 LEU A C 1
ATOM 1156 O O . LEU A 1 153 ? 1.525 22.812 10.742 1 97.44 153 LEU A O 1
ATOM 1160 N N . ALA A 1 154 ? 1.898 20.625 10.867 1 97.44 154 ALA A N 1
ATOM 1161 C CA . ALA A 1 154 ? 1.856 20.641 12.32 1 97.44 154 ALA A CA 1
ATOM 1162 C C . ALA A 1 154 ? 3.027 21.422 12.898 1 97.44 154 ALA A C 1
ATOM 1164 O O . ALA A 1 154 ? 2.875 22.141 13.898 1 97.44 154 ALA A O 1
ATOM 1165 N N . HIS A 1 155 ? 4.137 21.281 12.258 1 96.5 155 HIS A N 1
ATOM 1166 C CA . HIS A 1 155 ? 5.309 22.047 12.68 1 96.5 155 HIS A CA 1
ATOM 1167 C C . HIS A 1 155 ? 5.086 23.547 12.508 1 96.5 155 HIS A C 1
ATOM 1169 O O . HIS A 1 155 ? 5.5 24.344 13.359 1 96.5 155 HIS A O 1
ATOM 1175 N N . LEU A 1 156 ? 4.484 23.969 11.477 1 97.31 156 LEU A N 1
ATOM 1176 C CA . LEU A 1 156 ? 4.145 25.375 11.273 1 97.31 156 LEU A CA 1
ATOM 1177 C C . LEU A 1 156 ? 3.242 25.875 12.391 1 97.31 156 LEU A C 1
ATOM 1179 O O . LEU A 1 156 ? 3.49 26.938 12.961 1 97.31 156 LEU A O 1
ATOM 1183 N N . ALA A 1 157 ? 2.246 25.125 12.719 1 96.69 157 ALA A N 1
ATOM 1184 C CA . ALA A 1 157 ? 1.353 25.5 13.812 1 96.69 157 ALA A CA 1
ATOM 1185 C C . ALA A 1 157 ? 2.113 25.609 15.125 1 96.69 157 ALA A C 1
ATOM 1187 O O . ALA A 1 157 ? 1.914 26.578 15.883 1 96.69 157 ALA A O 1
ATOM 1188 N N . SER A 1 158 ? 3.051 24.703 15.336 1 96.5 158 SER A N 1
ATOM 1189 C CA . SER A 1 158 ? 3.883 24.75 16.531 1 96.5 158 SER A CA 1
ATOM 1190 C C . SER A 1 158 ? 4.766 26 16.562 1 96.5 158 SER A C 1
ATOM 1192 O O . SER A 1 158 ? 4.91 26.641 17.594 1 96.5 158 SER A O 1
ATOM 1194 N N . SER A 1 159 ? 5.285 26.344 15.484 1 95.88 159 SER A N 1
ATOM 1195 C CA . SER A 1 159 ? 6.164 27.5 15.375 1 95.88 159 SER A CA 1
ATOM 1196 C C . SER A 1 159 ? 5.402 28.797 15.617 1 95.88 159 SER A C 1
ATOM 1198 O O . SER A 1 159 ? 5.906 29.703 16.281 1 95.88 159 SER A O 1
ATOM 1200 N N . ILE A 1 160 ? 4.188 28.891 15.133 1 95.62 160 ILE A N 1
ATOM 1201 C CA . ILE A 1 160 ? 3.359 30.062 15.359 1 95.62 160 ILE A CA 1
ATOM 1202 C C . ILE A 1 160 ? 3.002 30.172 16.844 1 95.62 160 ILE A C 1
ATOM 1204 O O . ILE A 1 160 ? 2.949 31.266 17.391 1 95.62 160 ILE A O 1
ATOM 1208 N N . THR A 1 161 ? 2.775 29.031 17.438 1 95.12 161 THR A N 1
ATOM 1209 C CA . THR A 1 161 ? 2.516 29.016 18.859 1 95.12 161 THR A CA 1
ATOM 1210 C C . THR A 1 161 ? 3.684 29.625 19.641 1 95.12 161 THR A C 1
ATOM 1212 O O . THR A 1 161 ? 3.479 30.422 20.562 1 95.12 161 THR A O 1
ATOM 1215 N N . PHE A 1 162 ? 4.832 29.25 19.203 1 92 162 PHE A N 1
ATOM 1216 C CA . PHE A 1 162 ? 6.031 29.797 19.828 1 92 162 PHE A CA 1
ATOM 1217 C C . PHE A 1 162 ? 6.07 31.312 19.703 1 92 162 PHE A C 1
ATOM 1219 O O . PHE A 1 162 ? 6.344 32 20.688 1 92 162 PHE A O 1
ATOM 1226 N N . LEU A 1 163 ? 5.75 31.859 18.594 1 92.44 163 LEU A N 1
ATOM 1227 C CA . LEU A 1 163 ? 5.754 33.312 18.359 1 92.44 163 LEU A CA 1
ATOM 1228 C C . LEU A 1 163 ? 4.656 34 19.172 1 92.44 163 LEU A C 1
ATOM 1230 O O . LEU A 1 163 ? 4.848 35.094 19.656 1 92.44 163 LEU A O 1
ATOM 1234 N N . LEU A 1 164 ? 3.543 33.312 19.312 1 92.06 164 LEU A N 1
ATOM 1235 C CA . LEU A 1 164 ? 2.389 33.875 20.016 1 92.06 164 LEU A CA 1
ATOM 1236 C C . LEU A 1 164 ? 2.674 34.031 21.5 1 92.06 164 LEU A C 1
ATOM 1238 O O . LEU A 1 164 ? 2.23 34.969 22.141 1 92.06 164 LEU A O 1
ATOM 1242 N N . PHE A 1 165 ? 3.5 33.188 22 1 87.38 165 PHE A N 1
ATOM 1243 C CA . PHE A 1 165 ? 3.623 33.188 23.453 1 87.38 165 PHE A CA 1
ATOM 1244 C C . PHE A 1 165 ? 5.023 33.594 23.875 1 87.38 165 PHE A C 1
ATOM 1246 O O . PHE A 1 165 ? 5.297 33.75 25.062 1 87.38 165 PHE A O 1
ATOM 1253 N N . ASN A 1 166 ? 5.957 33.562 22.953 1 77.5 166 ASN A N 1
ATOM 1254 C CA . ASN A 1 166 ? 7.246 34.156 23.266 1 77.5 166 ASN A CA 1
ATOM 1255 C C . ASN A 1 166 ? 7.332 35.594 22.75 1 77.5 166 ASN A C 1
ATOM 1257 O O . ASN A 1 166 ? 7.207 35.844 21.562 1 77.5 166 ASN A O 1
ATOM 1261 N N . ARG A 1 167 ? 6.652 36.594 23.438 1 60.56 167 ARG A N 1
ATOM 1262 C CA . ARG A 1 167 ? 6.559 38.031 23.203 1 60.56 167 ARG A CA 1
ATOM 1263 C C . ARG A 1 167 ? 7.898 38.625 22.781 1 60.56 167 ARG A C 1
ATOM 1265 O O . ARG A 1 167 ? 7.984 39.781 22.391 1 60.56 167 ARG A O 1
ATOM 1272 N N . ARG A 1 168 ? 9 38.031 22.938 1 51.69 168 ARG A N 1
ATOM 1273 C CA . ARG A 1 168 ? 10.18 38.812 22.562 1 51.69 168 ARG A CA 1
ATOM 1274 C C . ARG A 1 168 ? 10.32 38.906 21.047 1 51.69 168 ARG A C 1
ATOM 1276 O O . ARG A 1 168 ? 11.234 39.562 20.547 1 51.69 168 ARG A O 1
ATOM 1283 N N . SER A 1 169 ? 9.484 38.156 20.297 1 41.28 169 SER A N 1
ATOM 1284 C CA . SER A 1 169 ? 9.789 38.312 18.875 1 41.28 169 SER A CA 1
ATOM 1285 C C . SER A 1 169 ? 9.086 39.531 18.297 1 41.28 169 SER A C 1
ATOM 1287 O O . SER A 1 169 ? 7.93 39.812 18.641 1 41.28 169 SER A O 1
ATOM 1289 N N . MET B 1 1 ? 38.312 -68.812 9.078 1 33 1 MET B N 1
ATOM 1290 C CA . MET B 1 1 ? 37.031 -68.312 8.57 1 33 1 MET B CA 1
ATOM 1291 C C . MET B 1 1 ? 37.125 -66.875 8.172 1 33 1 MET B C 1
ATOM 1293 O O . MET B 1 1 ? 37.344 -66 9.023 1 33 1 MET B O 1
ATOM 1297 N N . GLN B 1 2 ? 37.688 -66.625 6.941 1 44.41 2 GLN B N 1
ATOM 1298 C CA . GLN B 1 2 ? 38 -65.375 6.281 1 44.41 2 GLN B CA 1
ATOM 1299 C C . GLN B 1 2 ? 36.719 -64.562 6.062 1 44.41 2 GLN B C 1
ATOM 1301 O O . GLN B 1 2 ? 35.75 -65.062 5.543 1 44.41 2 GLN B O 1
ATOM 1306 N N . PRO B 1 3 ? 36.469 -63.531 6.945 1 45.34 3 PRO B N 1
ATOM 1307 C CA . PRO B 1 3 ? 35.281 -62.688 6.84 1 45.34 3 PRO B CA 1
ATOM 1308 C C . PRO B 1 3 ? 35.125 -62.031 5.461 1 45.34 3 PRO B C 1
ATOM 1310 O O . PRO B 1 3 ? 36.125 -61.625 4.859 1 45.34 3 PRO B O 1
ATOM 1313 N N . CYS B 1 4 ? 34.125 -62.5 4.625 1 36.62 4 CYS B N 1
ATOM 1314 C CA . CYS B 1 4 ? 33.625 -61.969 3.359 1 36.62 4 CYS B CA 1
ATOM 1315 C C . CYS B 1 4 ? 33.156 -60.531 3.523 1 36.62 4 CYS B C 1
ATOM 1317 O O . CYS B 1 4 ? 32.094 -60.281 4.105 1 36.62 4 CYS B O 1
ATOM 1319 N N . VAL B 1 5 ? 34 -59.438 3.721 1 44.25 5 VAL B N 1
ATOM 1320 C CA . VAL B 1 5 ? 33.688 -58.031 3.582 1 44.25 5 VAL B CA 1
ATOM 1321 C C . VAL B 1 5 ? 33.031 -57.781 2.221 1 44.25 5 VAL B C 1
ATOM 1323 O O . VAL B 1 5 ? 33.75 -57.594 1.222 1 44.25 5 VAL B O 1
ATOM 1326 N N . VAL B 1 6 ? 32.188 -58.719 1.771 1 36.97 6 VAL B N 1
ATOM 1327 C CA . VAL B 1 6 ? 31.641 -58.562 0.422 1 36.97 6 VAL B CA 1
ATOM 1328 C C . VAL B 1 6 ? 31.109 -57.156 0.241 1 36.97 6 VAL B C 1
ATOM 1330 O O . VAL B 1 6 ? 30.906 -56.438 1.219 1 36.97 6 VAL B O 1
ATOM 1333 N N . LEU B 1 7 ? 30.016 -56.875 -0.695 1 39.25 7 LEU B N 1
ATOM 1334 C CA . LEU B 1 7 ? 29.5 -56.25 -1.904 1 39.25 7 LEU B CA 1
ATOM 1335 C C . LEU B 1 7 ? 28.578 -55.094 -1.557 1 39.25 7 LEU B C 1
ATOM 1337 O O . LEU B 1 7 ? 27.359 -55.156 -1.759 1 39.25 7 LEU B O 1
ATOM 1341 N N . LEU B 1 8 ? 28.75 -54.5 -0.31 1 44.03 8 LEU B N 1
ATOM 1342 C CA . LEU B 1 8 ? 27.688 -53.5 -0.191 1 44.03 8 LEU B CA 1
ATOM 1343 C C . LEU B 1 8 ? 27.938 -52.312 -1.126 1 44.03 8 LEU B C 1
ATOM 1345 O O . LEU B 1 8 ? 27.609 -51.156 -0.803 1 44.03 8 LEU B O 1
ATOM 1349 N N . LEU B 1 9 ? 28.875 -52.375 -2.088 1 43.38 9 LEU B N 1
ATOM 1350 C CA . LEU B 1 9 ? 29.156 -51.156 -2.877 1 43.38 9 LEU B CA 1
ATOM 1351 C C . LEU B 1 9 ? 27.969 -50.812 -3.768 1 43.38 9 LEU B C 1
ATOM 1353 O O . LEU B 1 9 ? 28.062 -49.938 -4.617 1 43.38 9 LEU B O 1
ATOM 1357 N N . THR B 1 10 ? 26.875 -51.594 -3.949 1 41.59 10 THR B N 1
ATOM 1358 C CA . THR B 1 10 ? 26.078 -51.375 -5.152 1 41.59 10 THR B CA 1
ATOM 1359 C C . THR B 1 10 ? 25.312 -50.062 -5.051 1 41.59 10 THR B C 1
ATOM 1361 O O . THR B 1 10 ? 24.906 -49.5 -6.066 1 41.59 10 THR B O 1
ATOM 1364 N N . LEU B 1 11 ? 24.844 -49.594 -3.898 1 44.12 11 LEU B N 1
ATOM 1365 C CA . LEU B 1 11 ? 23.641 -48.781 -4.008 1 44.12 11 LEU B CA 1
ATOM 1366 C C . LEU B 1 11 ? 24.016 -47.312 -4.285 1 44.12 11 LEU B C 1
ATOM 1368 O O . LEU B 1 11 ? 23.141 -46.469 -4.348 1 44.12 11 LEU B O 1
ATOM 1372 N N . ALA B 1 12 ? 25.281 -47.062 -4.246 1 49.91 12 ALA B N 1
ATOM 1373 C CA . ALA B 1 12 ? 25.547 -45.625 -4.344 1 49.91 12 ALA B CA 1
ATOM 1374 C C . ALA B 1 12 ? 25.312 -45.125 -5.766 1 49.91 12 ALA B C 1
ATOM 1376 O O . ALA B 1 12 ? 25.484 -43.906 -6.047 1 49.91 12 ALA B O 1
ATOM 1377 N N . ILE B 1 13 ? 25.203 -45.969 -6.762 1 45.56 13 ILE B N 1
ATOM 1378 C CA . ILE B 1 13 ? 25.234 -45.469 -8.133 1 45.56 13 ILE B CA 1
ATOM 1379 C C . ILE B 1 13 ? 23.859 -44.906 -8.508 1 45.56 13 ILE B C 1
ATOM 1381 O O . ILE B 1 13 ? 23.672 -44.406 -9.617 1 45.56 13 ILE B O 1
ATOM 1385 N N . LEU B 1 14 ? 22.734 -45 -7.828 1 48.47 14 LEU B N 1
ATOM 1386 C CA . LEU B 1 14 ? 21.391 -44.688 -8.297 1 48.47 14 LEU B CA 1
ATOM 1387 C C . LEU B 1 14 ? 21.156 -43.188 -8.32 1 48.47 14 LEU B C 1
ATOM 1389 O O . LEU B 1 14 ? 20.25 -42.688 -8.992 1 48.47 14 LEU B O 1
ATOM 1393 N N . PRO B 1 15 ? 21.719 -42.438 -7.438 1 52.53 15 PRO B N 1
ATOM 1394 C CA . PRO B 1 15 ? 21.266 -41.031 -7.422 1 52.53 15 PRO B CA 1
ATOM 1395 C C . PRO B 1 15 ? 21.734 -40.25 -8.648 1 52.53 15 PRO B C 1
ATOM 1397 O O . PRO B 1 15 ? 21.047 -39.312 -9.094 1 52.53 15 PRO B O 1
ATOM 1400 N N . SER B 1 16 ? 22.906 -40.531 -9.32 1 52.56 16 SER B N 1
ATOM 1401 C CA . SER B 1 16 ? 23.469 -39.719 -10.391 1 52.56 16 SER B CA 1
ATOM 1402 C C . SER B 1 16 ? 22.656 -39.875 -11.672 1 52.56 16 SER B C 1
ATOM 1404 O O . SER B 1 16 ? 22.547 -38.938 -12.461 1 52.56 16 SER B O 1
ATOM 1406 N N . LEU B 1 17 ? 22.031 -40.969 -11.984 1 51.72 17 LEU B N 1
ATOM 1407 C CA . LEU B 1 17 ? 21.297 -41.188 -13.234 1 51.72 17 LEU B CA 1
ATOM 1408 C C . LEU B 1 17 ? 19.969 -40.438 -13.203 1 51.72 17 LEU B C 1
ATOM 1410 O O . LEU B 1 17 ? 19.531 -39.906 -14.219 1 51.72 17 LEU B O 1
ATOM 1414 N N . VAL B 1 18 ? 19.266 -40.406 -12.047 1 53 18 VAL B N 1
ATOM 1415 C CA . VAL B 1 18 ? 17.969 -39.75 -11.898 1 53 18 VAL B CA 1
ATOM 1416 C C . VAL B 1 18 ? 18.125 -38.25 -12.086 1 53 18 VAL B C 1
ATOM 1418 O O . VAL B 1 18 ? 17.297 -37.594 -12.734 1 53 18 VAL B O 1
ATOM 1421 N N . ALA B 1 19 ? 19.219 -37.719 -11.523 1 57.53 19 ALA B N 1
ATOM 1422 C CA . ALA B 1 19 ? 19.453 -36.281 -11.664 1 57.53 19 ALA B CA 1
ATOM 1423 C C . ALA B 1 19 ? 19.656 -35.906 -13.125 1 57.53 19 ALA B C 1
ATOM 1425 O O . ALA B 1 19 ? 19.188 -34.875 -13.578 1 57.53 19 ALA B O 1
ATOM 1426 N N . SER B 1 20 ? 20.359 -36.719 -13.961 1 64.69 20 SER B N 1
ATOM 1427 C CA . SER B 1 20 ? 20.625 -36.438 -15.367 1 64.69 20 SER B CA 1
ATOM 1428 C C . SER B 1 20 ? 19.344 -36.5 -16.188 1 64.69 20 SER B C 1
ATOM 1430 O O . SER B 1 20 ? 19.125 -35.688 -17.094 1 64.69 20 SER B O 1
ATOM 1432 N N . THR B 1 21 ? 18.406 -37.438 -15.836 1 71.31 21 THR B N 1
ATOM 1433 C CA . THR B 1 21 ? 17.172 -37.625 -16.594 1 71.31 21 THR B CA 1
ATOM 1434 C C . THR B 1 21 ? 16.203 -36.469 -16.328 1 71.31 21 THR B C 1
ATOM 1436 O O . THR B 1 21 ? 15.555 -35.969 -17.234 1 71.31 21 THR B O 1
ATOM 1439 N N . THR B 1 22 ? 16.219 -36.062 -15.125 1 77.31 22 THR B N 1
ATOM 1440 C CA . THR B 1 22 ? 15.328 -34.969 -14.773 1 77.31 22 THR B CA 1
ATOM 1441 C C . THR B 1 22 ? 15.781 -33.656 -15.445 1 77.31 22 THR B C 1
ATOM 1443 O O . THR B 1 22 ? 14.961 -32.906 -15.945 1 77.31 22 THR B O 1
ATOM 1446 N N . SER B 1 23 ? 17.109 -33.469 -15.438 1 82.69 23 SER B N 1
ATOM 1447 C CA . SER B 1 23 ? 17.641 -32.281 -16.078 1 82.69 23 SER B CA 1
ATOM 1448 C C . SER B 1 23 ? 17.328 -32.25 -17.562 1 82.69 23 SER B C 1
ATOM 1450 O O . SER B 1 23 ? 17 -31.219 -18.125 1 82.69 23 SER B O 1
ATOM 1452 N N . SER B 1 24 ? 17.391 -33.438 -18.125 1 88.62 24 SER B N 1
ATOM 1453 C CA . SER B 1 24 ? 17.078 -33.5 -19.547 1 88.62 24 SER B CA 1
ATOM 1454 C C . SER B 1 24 ? 15.594 -33.281 -19.797 1 88.62 24 SER B C 1
ATOM 1456 O O . SER B 1 24 ? 15.219 -32.594 -20.75 1 88.62 24 SER B O 1
ATOM 1458 N N . LEU B 1 25 ? 14.75 -33.844 -18.922 1 91.88 25 LEU B N 1
ATOM 1459 C CA . LEU B 1 25 ? 13.312 -33.625 -19.031 1 91.88 25 LEU B CA 1
ATOM 1460 C C . LEU B 1 25 ? 12.953 -32.156 -18.891 1 91.88 25 LEU B C 1
ATOM 1462 O O . LEU B 1 25 ? 12.148 -31.625 -19.672 1 91.88 25 LEU B O 1
ATOM 1466 N N . ILE B 1 26 ? 13.531 -31.531 -17.953 1 94.06 26 ILE B N 1
ATOM 1467 C CA . ILE B 1 26 ? 13.281 -30.109 -17.688 1 94.06 26 ILE B CA 1
ATOM 1468 C C . ILE B 1 26 ? 13.727 -29.281 -18.891 1 94.06 26 ILE B C 1
ATOM 1470 O O . ILE B 1 26 ? 12.969 -28.438 -19.375 1 94.06 26 ILE B O 1
ATOM 1474 N N . ASN B 1 27 ? 14.945 -29.516 -19.391 1 93.94 27 ASN B N 1
ATOM 1475 C CA . ASN B 1 27 ? 15.477 -28.75 -20.5 1 93.94 27 ASN B CA 1
ATOM 1476 C C . ASN B 1 27 ? 14.625 -28.922 -21.766 1 93.94 27 ASN B C 1
ATOM 1478 O O . ASN B 1 27 ? 14.32 -27.938 -22.438 1 93.94 27 ASN B O 1
ATOM 1482 N N . THR B 1 28 ? 14.203 -30.109 -22.016 1 94.31 28 THR B N 1
ATOM 1483 C CA . THR B 1 28 ? 13.367 -30.375 -23.188 1 94.31 28 THR B CA 1
ATOM 1484 C C . THR B 1 28 ? 12 -29.703 -23.047 1 94.31 28 THR B C 1
ATOM 1486 O O . THR B 1 28 ? 11.516 -29.062 -23.969 1 94.31 28 THR B O 1
ATOM 1489 N N . THR B 1 29 ? 11.445 -29.906 -21.859 1 94.25 29 THR B N 1
ATOM 1490 C CA . THR B 1 29 ? 10.141 -29.297 -21.594 1 94.25 29 THR B CA 1
ATOM 1491 C C . THR B 1 29 ? 10.219 -27.766 -21.734 1 94.25 29 THR B C 1
ATOM 1493 O O . THR B 1 29 ? 9.375 -27.156 -22.391 1 94.25 29 THR B O 1
ATOM 1496 N N . CYS B 1 30 ? 11.266 -27.109 -21.219 1 96 30 CYS B N 1
ATOM 1497 C CA . CYS B 1 30 ? 11.391 -25.656 -21.203 1 96 30 CYS B CA 1
ATOM 1498 C C . CYS B 1 30 ? 11.727 -25.109 -22.578 1 96 30 CYS B C 1
ATOM 1500 O O . CYS B 1 30 ? 11.344 -23.984 -22.922 1 96 30 CYS B O 1
ATOM 1502 N N . SER B 1 31 ? 12.391 -25.828 -23.422 1 95.81 31 SER B N 1
ATOM 1503 C CA . SER B 1 31 ? 12.703 -25.391 -24.781 1 95.81 31 SER B CA 1
ATOM 1504 C C . SER B 1 31 ? 11.461 -25.422 -25.656 1 95.81 31 SER B C 1
ATOM 1506 O O . SER B 1 31 ? 11.367 -24.656 -26.625 1 95.81 31 SER B O 1
ATOM 1508 N N . LYS B 1 32 ? 10.438 -26.219 -25.297 1 95.5 32 LYS B N 1
ATOM 1509 C CA . LYS B 1 32 ? 9.258 -26.406 -26.156 1 95.5 32 LYS B CA 1
ATOM 1510 C C . LYS B 1 32 ? 8.07 -25.625 -25.609 1 95.5 32 LYS B C 1
ATOM 1512 O O . LYS B 1 32 ? 7.078 -25.422 -26.328 1 95.5 32 LYS B O 1
ATOM 1517 N N . ALA B 1 33 ? 8.141 -25.266 -24.359 1 94.19 33 ALA B N 1
ATOM 1518 C CA . ALA B 1 33 ? 7.031 -24.547 -23.75 1 94.19 33 ALA B CA 1
ATOM 1519 C C . ALA B 1 33 ? 6.785 -23.203 -24.453 1 94.19 33 ALA B C 1
ATOM 1521 O O . ALA B 1 33 ? 7.676 -22.359 -24.5 1 94.19 33 ALA B O 1
ATOM 1522 N N . PRO B 1 34 ? 5.691 -22.969 -24.906 1 91.69 34 PRO B N 1
ATOM 1523 C CA . PRO B 1 34 ? 5.441 -21.719 -25.641 1 91.69 34 PRO B CA 1
ATOM 1524 C C . PRO B 1 34 ? 5.32 -20.516 -24.719 1 91.69 34 PRO B C 1
ATOM 1526 O O . PRO B 1 34 ? 4.746 -20.609 -23.625 1 91.69 34 PRO B O 1
ATOM 1529 N N . ASN B 1 35 ? 5.895 -19.359 -25.109 1 92.12 35 ASN B N 1
ATOM 1530 C CA . ASN B 1 35 ? 5.723 -18.047 -24.5 1 92.12 35 ASN B CA 1
ATOM 1531 C C . ASN B 1 35 ? 6.191 -18.031 -23.047 1 92.12 35 ASN B C 1
ATOM 1533 O O . ASN B 1 35 ? 5.547 -17.422 -22.188 1 92.12 35 ASN B O 1
ATOM 1537 N N . VAL B 1 36 ? 7.156 -18.906 -22.75 1 95.62 36 VAL B N 1
ATOM 1538 C CA . VAL B 1 36 ? 7.773 -18.922 -21.422 1 95.62 36 VAL B CA 1
ATOM 1539 C C . VAL B 1 36 ? 9.273 -18.672 -21.547 1 95.62 36 VAL B C 1
ATOM 1541 O O . VAL B 1 36 ? 9.906 -19.141 -22.5 1 95.62 36 VAL B O 1
ATOM 1544 N N . SER B 1 37 ? 9.82 -17.875 -20.609 1 96 37 SER B N 1
ATOM 1545 C CA . SER B 1 37 ? 11.273 -17.734 -20.531 1 96 37 SER B CA 1
ATOM 1546 C C . SER B 1 37 ? 11.938 -19.062 -20.156 1 96 37 SER B C 1
ATOM 1548 O O . SER B 1 37 ? 11.609 -19.641 -19.125 1 96 37 SER B O 1
ATOM 1550 N N . TYR B 1 38 ? 12.914 -19.438 -21.078 1 96.44 38 TYR B N 1
ATOM 1551 C CA . TYR B 1 38 ? 13.641 -20.672 -20.828 1 96.44 38 TYR B CA 1
ATOM 1552 C C . TYR B 1 38 ? 14.297 -20.656 -19.453 1 96.44 38 TYR B C 1
ATOM 1554 O O . TYR B 1 38 ? 14.164 -21.594 -18.672 1 96.44 38 TYR B O 1
ATOM 1562 N N . ASP B 1 39 ? 14.977 -19.531 -19.109 1 95.31 39 ASP B N 1
ATOM 1563 C CA . ASP B 1 39 ? 15.695 -19.438 -17.844 1 95.31 39 ASP B CA 1
ATOM 1564 C C . ASP B 1 39 ? 14.727 -19.484 -16.656 1 95.31 39 ASP B C 1
ATOM 1566 O O . ASP B 1 39 ? 14.992 -20.156 -15.664 1 95.31 39 ASP B O 1
ATOM 1570 N N . HIS B 1 40 ? 13.672 -18.828 -16.797 1 95.81 40 HIS B N 1
ATOM 1571 C CA . HIS B 1 40 ? 12.688 -18.844 -15.719 1 95.81 40 HIS B CA 1
ATOM 1572 C C . HIS B 1 40 ? 12.102 -20.234 -15.531 1 95.81 40 HIS B C 1
ATOM 1574 O O . HIS B 1 40 ? 11.953 -20.703 -14.406 1 95.81 40 HIS B O 1
ATOM 1580 N N . CYS B 1 41 ? 11.734 -20.875 -16.672 1 95.81 41 CYS B N 1
ATOM 1581 C CA . CYS B 1 41 ? 11.211 -22.234 -16.656 1 95.81 41 CYS B CA 1
ATOM 1582 C C . CYS B 1 41 ? 12.164 -23.172 -15.93 1 95.81 41 CYS B C 1
ATOM 1584 O O . CYS B 1 41 ? 11.758 -23.875 -15 1 95.81 41 CYS B O 1
ATOM 1586 N N . VAL B 1 42 ? 13.414 -23.141 -16.266 1 94.81 42 VAL B N 1
ATOM 1587 C CA . VAL B 1 42 ? 14.414 -24.016 -15.68 1 94.81 42 VAL B CA 1
ATOM 1588 C C . VAL B 1 42 ? 14.562 -23.719 -14.195 1 94.81 42 VAL B C 1
ATOM 1590 O O . VAL B 1 42 ? 14.633 -24.625 -13.367 1 94.81 42 VAL B O 1
ATOM 1593 N N . ASN B 1 43 ? 14.562 -22.484 -13.883 1 93.25 43 ASN B N 1
ATOM 1594 C CA . ASN B 1 43 ? 14.711 -22.094 -12.484 1 93.25 43 ASN B CA 1
ATOM 1595 C C . ASN B 1 43 ? 13.547 -22.594 -11.633 1 93.25 43 ASN B C 1
ATOM 1597 O O . ASN B 1 43 ? 13.742 -23.094 -10.523 1 93.25 43 ASN B O 1
ATOM 1601 N N . VAL B 1 44 ? 12.367 -22.422 -12.117 1 94.12 44 VAL B N 1
ATOM 1602 C CA . VAL B 1 44 ? 11.172 -22.812 -11.375 1 94.12 44 VAL B CA 1
ATOM 1603 C C . VAL B 1 44 ? 11.148 -24.328 -11.188 1 94.12 44 VAL B C 1
ATOM 1605 O O . VAL B 1 44 ? 10.906 -24.812 -10.086 1 94.12 44 VAL B O 1
ATOM 1608 N N . LEU B 1 45 ? 11.453 -25.062 -12.219 1 94 45 LEU B N 1
ATOM 1609 C CA . LEU B 1 45 ? 11.273 -26.516 -12.203 1 94 45 LEU B CA 1
ATOM 1610 C C . LEU B 1 45 ? 12.461 -27.203 -11.539 1 94 45 LEU B C 1
ATOM 1612 O O . LEU B 1 45 ? 12.359 -28.344 -11.102 1 94 45 LEU B O 1
ATOM 1616 N N . SER B 1 46 ? 13.578 -26.484 -11.531 1 89.25 46 SER B N 1
ATOM 1617 C CA . SER B 1 46 ? 14.75 -27.062 -10.875 1 89.25 46 SER B CA 1
ATOM 1618 C C . SER B 1 46 ? 14.75 -26.766 -9.383 1 89.25 46 SER B C 1
ATOM 1620 O O . SER B 1 46 ? 15.477 -27.406 -8.617 1 89.25 46 SER B O 1
ATOM 1622 N N . ALA B 1 47 ? 14.016 -25.672 -9.031 1 76.88 47 ALA B N 1
ATOM 1623 C CA . ALA B 1 47 ? 14.008 -25.266 -7.633 1 76.88 47 ALA B CA 1
ATOM 1624 C C . ALA B 1 47 ? 13.109 -26.172 -6.797 1 76.88 47 ALA B C 1
ATOM 1626 O O . ALA B 1 47 ? 12.969 -25.969 -5.586 1 76.88 47 ALA B O 1
ATOM 1627 N N . ASP B 1 48 ? 12.695 -27.391 -7.297 1 56.91 48 ASP B N 1
ATOM 1628 C CA . ASP B 1 48 ? 11.688 -28.25 -6.703 1 56.91 48 ASP B CA 1
ATOM 1629 C C . ASP B 1 48 ? 12.047 -28.609 -5.266 1 56.91 48 ASP B C 1
ATOM 1631 O O . ASP B 1 48 ? 12.914 -29.453 -5.031 1 56.91 48 ASP B O 1
ATOM 1635 N N . PRO B 1 49 ? 11.516 -27.781 -4.422 1 51.72 49 PRO B N 1
ATOM 1636 C CA . PRO B 1 49 ? 11.914 -28.297 -3.105 1 51.72 49 PRO B CA 1
ATOM 1637 C C . PRO B 1 49 ? 11.398 -29.703 -2.84 1 51.72 49 PRO B C 1
ATOM 1639 O O . PRO B 1 49 ? 12.148 -30.562 -2.357 1 51.72 49 PRO B O 1
ATOM 1642 N N . ALA B 1 50 ? 10 -29.859 -2.486 1 48.75 50 ALA B N 1
ATOM 1643 C CA . ALA B 1 50 ? 9.32 -30.75 -1.555 1 48.75 50 ALA B CA 1
ATOM 1644 C C . ALA B 1 50 ? 8.961 -32.062 -2.225 1 48.75 50 ALA B C 1
ATOM 1646 O O . ALA B 1 50 ? 8.375 -32.969 -1.595 1 48.75 50 ALA B O 1
ATOM 1647 N N . GLY B 1 51 ? 9.727 -32.438 -3.303 1 51.62 51 GLY B N 1
ATOM 1648 C CA . GLY B 1 51 ? 9.312 -33.781 -3.666 1 51.62 51 GLY B CA 1
ATOM 1649 C C . GLY B 1 51 ? 10.266 -34.438 -4.637 1 51.62 51 GLY B C 1
ATOM 1650 O O . GLY B 1 51 ? 11.328 -33.906 -4.945 1 51.62 51 GLY B O 1
ATOM 1651 N N . ALA B 1 52 ? 10.016 -35.688 -4.832 1 59.56 52 ALA B N 1
ATOM 1652 C CA . ALA B 1 52 ? 10.75 -36.5 -5.797 1 59.56 52 ALA B CA 1
ATOM 1653 C C . ALA B 1 52 ? 10.82 -35.812 -7.156 1 59.56 52 ALA B C 1
ATOM 1655 O O . ALA B 1 52 ? 9.844 -35.188 -7.602 1 59.56 52 ALA B O 1
ATOM 1656 N N . PRO B 1 53 ? 12.023 -35.594 -7.551 1 68.69 53 PRO B N 1
ATOM 1657 C CA . PRO B 1 53 ? 12.164 -35 -8.883 1 68.69 53 PRO B CA 1
ATOM 1658 C C . PRO B 1 53 ? 11.148 -35.531 -9.883 1 68.69 53 PRO B C 1
ATOM 1660 O O . PRO B 1 53 ? 10.805 -36.719 -9.836 1 68.69 53 PRO B O 1
ATOM 1663 N N . ALA B 1 54 ? 10.492 -34.656 -10.555 1 81.56 54 ALA B N 1
ATOM 1664 C CA . ALA B 1 54 ? 9.562 -35.031 -11.609 1 81.56 54 ALA B CA 1
ATOM 1665 C C . ALA B 1 54 ? 10.203 -36 -12.602 1 81.56 54 ALA B C 1
ATOM 1667 O O . ALA B 1 54 ? 11.383 -35.844 -12.945 1 81.56 54 ALA B O 1
ATOM 1668 N N . THR B 1 55 ? 9.547 -37 -12.93 1 85.12 55 THR B N 1
ATOM 1669 C CA . THR B 1 55 ? 10.055 -38 -13.852 1 85.12 55 THR B CA 1
ATOM 1670 C C . THR B 1 55 ? 9.352 -37.906 -15.203 1 85.12 55 THR B C 1
ATOM 1672 O O . THR B 1 55 ? 9.703 -38.625 -16.141 1 85.12 55 THR B O 1
ATOM 1675 N N . ASP B 1 56 ? 8.367 -37.156 -15.297 1 89.56 56 ASP B N 1
ATOM 1676 C CA . ASP B 1 56 ? 7.664 -36.906 -16.562 1 89.56 56 ASP B CA 1
ATOM 1677 C C . ASP B 1 56 ? 7.02 -35.531 -16.578 1 89.56 56 ASP B C 1
ATOM 1679 O O . ASP B 1 56 ? 7.168 -34.75 -15.633 1 89.56 56 ASP B O 1
ATOM 1683 N N . LYS B 1 57 ? 6.352 -35.219 -17.625 1 91.12 57 LYS B N 1
ATOM 1684 C CA . LYS B 1 57 ? 5.754 -33.906 -17.812 1 91.12 57 LYS B CA 1
ATOM 1685 C C . LYS B 1 57 ? 4.637 -33.656 -16.797 1 91.12 57 LYS B C 1
ATOM 1687 O O . LYS B 1 57 ? 4.418 -32.531 -16.375 1 91.12 57 LYS B O 1
ATOM 1692 N N . ARG B 1 58 ? 3.934 -34.719 -16.422 1 91.25 58 ARG B N 1
ATOM 1693 C CA . ARG B 1 58 ? 2.891 -34.594 -15.414 1 91.25 58 ARG B CA 1
ATOM 1694 C C . ARG B 1 58 ? 3.475 -34.094 -14.086 1 91.25 58 ARG B C 1
ATOM 1696 O O . ARG B 1 58 ? 2.912 -33.219 -13.438 1 91.25 58 ARG B O 1
ATOM 1703 N N . GLY B 1 59 ? 4.531 -34.719 -13.719 1 91.25 59 GLY B N 1
ATOM 1704 C CA . GLY B 1 59 ? 5.219 -34.312 -12.508 1 91.25 59 GLY B CA 1
ATOM 1705 C C . GLY B 1 59 ? 5.707 -32.875 -12.562 1 91.25 59 GLY B C 1
ATOM 1706 O O . GLY B 1 59 ? 5.664 -32.156 -11.562 1 91.25 59 GLY B O 1
ATOM 1707 N N . LEU B 1 60 ? 6.199 -32.406 -13.719 1 93.81 60 LEU B N 1
ATOM 1708 C CA . LEU B 1 60 ? 6.645 -31.031 -13.898 1 93.81 60 LEU B CA 1
ATOM 1709 C C . LEU B 1 60 ? 5.477 -30.062 -13.766 1 93.81 60 LEU B C 1
ATOM 1711 O O . LEU B 1 60 ? 5.629 -28.969 -13.203 1 93.81 60 LEU B O 1
ATOM 1715 N N . LEU B 1 61 ? 4.324 -30.453 -14.32 1 94.75 61 LEU B N 1
ATOM 1716 C CA . LEU B 1 61 ? 3.127 -29.625 -14.188 1 94.75 61 LEU B CA 1
ATOM 1717 C C . LEU B 1 61 ? 2.732 -29.469 -12.719 1 94.75 61 LEU B C 1
ATOM 1719 O O . LEU B 1 61 ? 2.416 -28.359 -12.273 1 94.75 61 LEU B O 1
ATOM 1723 N N . ILE B 1 62 ? 2.789 -30.547 -11.953 1 93.62 62 ILE B N 1
ATOM 1724 C CA . ILE B 1 62 ? 2.455 -30.5 -10.539 1 93.62 62 ILE B CA 1
ATOM 1725 C C . ILE B 1 62 ? 3.445 -29.609 -9.797 1 93.62 62 ILE B C 1
ATOM 1727 O O . ILE B 1 62 ? 3.051 -28.797 -8.953 1 93.62 62 ILE B O 1
ATOM 1731 N N . ALA B 1 63 ? 4.684 -29.734 -10.109 1 93.06 63 ALA B N 1
ATOM 1732 C CA . ALA B 1 63 ? 5.703 -28.906 -9.477 1 93.06 63 ALA B CA 1
ATOM 1733 C C . ALA B 1 63 ? 5.453 -27.422 -9.758 1 93.06 63 ALA B C 1
ATOM 1735 O O . ALA B 1 63 ? 5.539 -26.594 -8.852 1 93.06 63 ALA B O 1
ATOM 1736 N N . ALA B 1 64 ? 5.215 -27.078 -11.016 1 95.38 64 ALA B N 1
ATOM 1737 C CA . ALA B 1 64 ? 4.938 -25.703 -11.383 1 95.38 64 ALA B CA 1
ATOM 1738 C C . ALA B 1 64 ? 3.695 -25.172 -10.664 1 95.38 64 ALA B C 1
ATOM 1740 O O . ALA B 1 64 ? 3.686 -24.047 -10.164 1 95.38 64 ALA B O 1
ATOM 1741 N N . ALA B 1 65 ? 2.643 -25.984 -10.609 1 96.06 65 ALA B N 1
ATOM 1742 C CA . ALA B 1 65 ? 1.402 -25.594 -9.945 1 96.06 65 ALA B CA 1
ATOM 1743 C C . ALA B 1 65 ? 1.62 -25.391 -8.445 1 96.06 65 ALA B C 1
ATOM 1745 O O . ALA B 1 65 ? 1.091 -24.453 -7.852 1 96.06 65 ALA B O 1
ATOM 1746 N N . GLN B 1 66 ? 2.369 -26.234 -7.863 1 95 66 GLN B N 1
ATOM 1747 C CA . GLN B 1 66 ? 2.658 -26.109 -6.438 1 95 66 GLN B CA 1
ATOM 1748 C C . GLN B 1 66 ? 3.451 -24.844 -6.141 1 95 66 GLN B C 1
ATOM 1750 O O . GLN B 1 66 ? 3.197 -24.172 -5.145 1 95 66 GLN B O 1
ATOM 1755 N N . ARG B 1 67 ? 4.438 -24.547 -6.961 1 96.44 67 ARG B N 1
ATOM 1756 C CA . ARG B 1 67 ? 5.188 -23.297 -6.809 1 96.44 67 ARG B CA 1
ATOM 1757 C C . ARG B 1 67 ? 4.266 -22.094 -6.93 1 96.44 67 ARG B C 1
ATOM 1759 O O . ARG B 1 67 ? 4.457 -21.094 -6.238 1 96.44 67 ARG B O 1
ATOM 1766 N N . THR B 1 68 ? 3.34 -22.203 -7.852 1 97.19 68 THR B N 1
ATOM 1767 C CA . THR B 1 68 ? 2.357 -21.125 -8.008 1 97.19 68 THR B CA 1
ATOM 1768 C C . THR B 1 68 ? 1.575 -20.922 -6.719 1 97.19 68 THR B C 1
ATOM 1770 O O . THR B 1 68 ? 1.463 -19.797 -6.234 1 97.19 68 THR B O 1
ATOM 1773 N N . VAL B 1 69 ? 1.09 -21.984 -6.133 1 97.62 69 VAL B N 1
ATOM 1774 C CA . VAL B 1 69 ? 0.306 -21.891 -4.902 1 97.62 69 VAL B CA 1
ATOM 1775 C C . VAL B 1 69 ? 1.16 -21.297 -3.791 1 97.62 69 VAL B C 1
ATOM 1777 O O . VAL B 1 69 ? 0.692 -20.438 -3.035 1 97.62 69 VAL B O 1
ATOM 1780 N N . HIS B 1 70 ? 2.373 -21.719 -3.725 1 95.88 70 HIS B N 1
ATOM 1781 C CA . HIS B 1 70 ? 3.285 -21.172 -2.727 1 95.88 70 HIS B CA 1
ATOM 1782 C C . HIS B 1 70 ? 3.48 -19.672 -2.926 1 95.88 70 HIS B C 1
ATOM 1784 O O . HIS B 1 70 ? 3.445 -18.906 -1.961 1 95.88 70 HIS B O 1
ATOM 1790 N N . SER B 1 71 ? 3.73 -19.297 -4.156 1 96.38 71 SER B N 1
ATOM 1791 C CA . SER B 1 71 ? 3.955 -17.891 -4.465 1 96.38 71 SER B CA 1
ATOM 1792 C C . SER B 1 71 ? 2.717 -17.047 -4.156 1 96.38 71 SER B C 1
ATOM 1794 O O . SER B 1 71 ? 2.826 -15.938 -3.643 1 96.38 71 SER B O 1
ATOM 1796 N N . VAL B 1 72 ? 1.536 -17.562 -4.438 1 97.81 72 VAL B N 1
ATOM 1797 C CA . VAL B 1 72 ? 0.274 -16.891 -4.121 1 97.81 72 VAL B CA 1
ATOM 1798 C C . VAL B 1 72 ? 0.169 -16.688 -2.615 1 97.81 72 VAL B C 1
ATOM 1800 O O . VAL B 1 72 ? -0.13 -15.57 -2.16 1 97.81 72 VAL B O 1
ATOM 1803 N N . THR B 1 73 ? 0.439 -17.703 -1.88 1 97.81 73 THR B N 1
ATOM 1804 C CA . THR B 1 73 ? 0.342 -17.625 -0.426 1 97.81 73 THR B CA 1
ATOM 1805 C C . THR B 1 73 ? 1.293 -16.578 0.133 1 97.81 73 THR B C 1
ATOM 1807 O O . THR B 1 73 ? 0.903 -15.766 0.977 1 97.81 73 THR B O 1
ATOM 1810 N N . SER B 1 74 ? 2.473 -16.609 -0.371 1 96.06 74 SER B N 1
ATOM 1811 C CA . SER B 1 74 ? 3.463 -15.625 0.057 1 96.06 74 SER B CA 1
ATOM 1812 C C . SER B 1 74 ? 3.018 -14.211 -0.283 1 96.06 74 SER B C 1
ATOM 1814 O O . SER B 1 74 ? 3.164 -13.297 0.531 1 96.06 74 SER B O 1
ATOM 1816 N N . THR B 1 75 ? 2.492 -14.023 -1.433 1 95.44 75 THR B N 1
ATOM 1817 C CA . THR B 1 75 ? 2.059 -12.711 -1.898 1 95.44 75 THR B CA 1
ATOM 1818 C C . THR B 1 75 ? 0.899 -12.188 -1.054 1 95.44 75 THR B C 1
ATOM 1820 O O . THR B 1 75 ? 0.875 -11.016 -0.676 1 95.44 75 THR B O 1
ATOM 1823 N N . VAL B 1 76 ? -0.04 -13.047 -0.715 1 96.94 76 VAL B N 1
ATOM 1824 C CA . VAL B 1 76 ? -1.165 -12.68 0.137 1 96.94 76 VAL B CA 1
ATOM 1825 C C . VAL B 1 76 ? -0.654 -12.242 1.509 1 96.94 76 VAL B C 1
ATOM 1827 O O . VAL B 1 76 ? -1.143 -11.266 2.08 1 96.94 76 VAL B O 1
ATOM 1830 N N . HIS B 1 77 ? 0.358 -12.898 1.99 1 96.12 77 HIS B N 1
ATOM 1831 C CA . HIS B 1 77 ? 0.948 -12.516 3.27 1 96.12 77 HIS B CA 1
ATOM 1832 C C . HIS B 1 77 ? 1.584 -11.133 3.193 1 96.12 77 HIS B C 1
ATOM 1834 O O . HIS B 1 77 ? 1.432 -10.328 4.109 1 96.12 77 HIS B O 1
ATOM 1840 N N . ILE B 1 78 ? 2.262 -10.859 2.148 1 91.19 78 ILE B N 1
ATOM 1841 C CA . ILE B 1 78 ? 2.891 -9.555 1.96 1 91.19 78 ILE B CA 1
ATOM 1842 C C . ILE B 1 78 ? 1.823 -8.461 1.96 1 91.19 78 ILE B C 1
ATOM 1844 O O . ILE B 1 78 ? 1.971 -7.441 2.635 1 91.19 78 ILE B O 1
ATOM 1848 N N . MET B 1 79 ? 0.743 -8.672 1.253 1 91.56 79 MET B N 1
ATOM 1849 C CA . MET B 1 79 ? -0.331 -7.684 1.172 1 91.56 79 MET B CA 1
ATOM 1850 C C . MET B 1 79 ? -1.006 -7.5 2.527 1 91.56 79 MET B C 1
ATOM 1852 O O . MET B 1 79 ? -1.345 -6.379 2.91 1 91.56 79 MET B O 1
ATOM 1856 N N . SER B 1 80 ? -1.173 -8.594 3.238 1 94.56 80 SER B N 1
ATOM 1857 C CA . SER B 1 80 ? -1.777 -8.523 4.562 1 94.56 80 SER B CA 1
ATOM 1858 C C . SER B 1 80 ? -0.909 -7.719 5.523 1 94.56 80 SER B C 1
ATOM 1860 O O . SER B 1 80 ? -1.423 -6.934 6.324 1 94.56 80 SER B O 1
ATOM 1862 N N . ASP B 1 81 ? 0.38 -7.887 5.434 1 91.25 81 ASP B N 1
ATOM 1863 C CA . ASP B 1 81 ? 1.301 -7.105 6.254 1 91.25 81 ASP B CA 1
ATOM 1864 C C . ASP B 1 81 ? 1.202 -5.617 5.922 1 91.25 81 ASP B C 1
ATOM 1866 O O . ASP B 1 81 ? 1.218 -4.773 6.82 1 91.25 81 ASP B O 1
ATOM 1870 N N . LEU B 1 82 ? 1.066 -5.34 4.652 1 88.19 82 LEU B N 1
ATOM 1871 C CA . LEU B 1 82 ? 0.945 -3.951 4.223 1 88.19 82 LEU B CA 1
ATOM 1872 C C . LEU B 1 82 ? -0.325 -3.318 4.777 1 88.19 82 LEU B C 1
ATOM 1874 O O . LEU B 1 82 ? -0.306 -2.17 5.227 1 88.19 82 LEU B O 1
ATOM 1878 N N . ILE B 1 83 ? -1.384 -4.074 4.766 1 93.06 83 ILE B N 1
ATOM 1879 C CA . ILE B 1 83 ? -2.656 -3.594 5.293 1 93.06 83 ILE B CA 1
ATOM 1880 C C . ILE B 1 83 ? -2.516 -3.285 6.781 1 93.06 83 ILE B C 1
ATOM 1882 O O . ILE B 1 83 ? -2.994 -2.252 7.254 1 93.06 83 ILE B O 1
ATOM 1886 N N . GLN B 1 84 ? -1.827 -4.164 7.484 1 93.62 84 GLN B N 1
ATOM 1887 C CA . GLN B 1 84 ? -1.613 -3.945 8.914 1 93.62 84 GLN B CA 1
ATOM 1888 C C . GLN B 1 84 ? -0.774 -2.693 9.156 1 93.62 84 GLN B C 1
ATOM 1890 O O . GLN B 1 84 ? -1.049 -1.926 10.078 1 93.62 84 GLN B O 1
ATOM 1895 N N . GLU B 1 85 ? 0.199 -2.504 8.359 1 88.69 85 GLU B N 1
ATOM 1896 C CA . GLU B 1 85 ? 1.045 -1.319 8.469 1 88.69 85 GLU B CA 1
ATOM 1897 C C . GLU B 1 85 ? 0.252 -0.047 8.188 1 88.69 85 GLU B C 1
ATOM 1899 O O . GLU B 1 85 ? 0.387 0.947 8.906 1 88.69 85 GLU B O 1
ATOM 1904 N N . LEU B 1 86 ? -0.587 -0.091 7.16 1 91.06 86 LEU B N 1
ATOM 1905 C CA . LEU B 1 86 ? -1.423 1.058 6.824 1 91.06 86 LEU B CA 1
ATOM 1906 C C . LEU B 1 86 ? -2.402 1.364 7.953 1 91.06 86 LEU B C 1
ATOM 1908 O O . LEU B 1 86 ? -2.623 2.531 8.289 1 91.06 86 LEU B O 1
ATOM 1912 N N . ASN B 1 87 ? -2.943 0.379 8.539 1 95.19 87 ASN B N 1
ATOM 1913 C CA . ASN B 1 87 ? -3.844 0.575 9.664 1 95.19 87 ASN B CA 1
ATOM 1914 C C . ASN B 1 87 ? -3.129 1.224 10.852 1 95.19 87 ASN B C 1
ATOM 1916 O O . ASN B 1 87 ? -3.691 2.092 11.516 1 95.19 87 ASN B O 1
ATOM 1920 N N . THR B 1 88 ? -1.908 0.747 11.102 1 93.75 88 THR B N 1
ATOM 1921 C CA . THR B 1 88 ? -1.118 1.35 12.164 1 93.75 88 THR B CA 1
ATOM 1922 C C . THR B 1 88 ? -0.852 2.824 11.875 1 93.75 88 THR B C 1
ATOM 1924 O O . THR B 1 88 ? -0.972 3.67 12.766 1 93.75 88 THR B O 1
ATOM 1927 N N . CYS B 1 89 ? -0.582 3.172 10.633 1 93 89 CYS B N 1
ATOM 1928 C CA . CYS B 1 89 ? -0.349 4.559 10.234 1 93 89 CYS B CA 1
ATOM 1929 C C . CYS B 1 89 ? -1.606 5.398 10.422 1 93 89 CYS B C 1
ATOM 1931 O O . CYS B 1 89 ? -1.533 6.535 10.891 1 93 89 CYS B O 1
ATOM 1933 N N . ILE B 1 90 ? -2.711 4.84 10.055 1 96.5 90 ILE B N 1
ATOM 1934 C CA . ILE B 1 90 ? -3.982 5.539 10.211 1 96.5 90 ILE B CA 1
ATOM 1935 C C . ILE B 1 90 ? -4.18 5.914 11.68 1 96.5 90 ILE B C 1
ATOM 1937 O O . ILE B 1 90 ? -4.641 7.016 11.992 1 96.5 90 ILE B O 1
ATOM 1941 N N . GLN B 1 91 ? -3.777 5.078 12.586 1 96.88 91 GLN B N 1
ATOM 1942 C CA . GLN B 1 91 ? -3.893 5.387 14.008 1 96.88 91 GLN B CA 1
ATOM 1943 C C . GLN B 1 91 ? -3.004 6.566 14.391 1 96.88 91 GLN B C 1
ATOM 1945 O O . GLN B 1 91 ? -3.408 7.426 15.172 1 96.88 91 GLN B O 1
ATOM 1950 N N . TYR B 1 92 ? -1.8 6.605 13.867 1 96.25 92 TYR B N 1
ATOM 1951 C CA . TYR B 1 92 ? -0.92 7.738 14.141 1 96.25 92 TYR B CA 1
ATOM 1952 C C . TYR B 1 92 ? -1.532 9.039 13.625 1 96.25 92 TYR B C 1
ATOM 1954 O O . TYR B 1 92 ? -1.497 10.062 14.312 1 96.25 92 TYR B O 1
ATOM 1962 N N . TYR B 1 93 ? -2.158 8.953 12.508 1 97.06 93 TYR B N 1
ATOM 1963 C CA . TYR B 1 93 ? -2.76 10.141 11.914 1 97.06 93 TYR B CA 1
ATOM 1964 C C . TYR B 1 93 ? -4.012 10.562 12.68 1 97.06 93 TYR B C 1
ATOM 1966 O O . TYR B 1 93 ? -4.289 11.75 12.82 1 97.06 93 TYR B O 1
ATOM 1974 N N . GLN B 1 94 ? -4.773 9.625 13.117 1 98.25 94 GLN B N 1
ATOM 1975 C CA . GLN B 1 94 ? -5.914 9.953 13.961 1 98.25 94 GLN B CA 1
ATOM 1976 C C . GLN B 1 94 ? -5.465 10.656 15.234 1 98.25 94 GLN B C 1
ATOM 1978 O O . GLN B 1 94 ? -6.062 11.664 15.641 1 98.25 94 GLN B O 1
ATOM 1983 N N . ARG B 1 95 ? -4.387 10.148 15.781 1 98.19 95 ARG B N 1
ATOM 1984 C CA . ARG B 1 95 ? -3.826 10.828 16.953 1 98.19 95 ARG B CA 1
ATOM 1985 C C . ARG B 1 95 ? -3.357 12.234 16.594 1 98.19 95 ARG B C 1
ATOM 1987 O O . ARG B 1 95 ? -3.598 13.18 17.344 1 98.19 95 ARG B O 1
ATOM 1994 N N . MET B 1 96 ? -2.676 12.398 15.477 1 98.44 96 MET B N 1
ATOM 1995 C CA . MET B 1 96 ? -2.246 13.711 15 1 98.44 96 MET B CA 1
ATOM 1996 C C . MET B 1 96 ? -3.426 14.672 14.914 1 98.44 96 MET B C 1
ATOM 1998 O O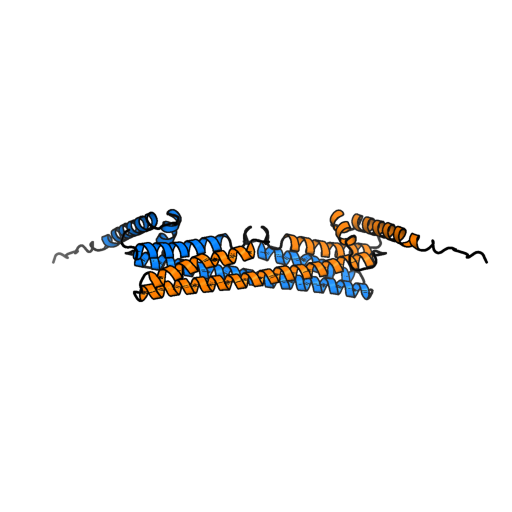 . MET B 1 96 ? -3.336 15.812 15.375 1 98.44 96 MET B O 1
ATOM 2002 N N . GLY B 1 97 ? -4.531 14.188 14.32 1 98.56 97 GLY B N 1
ATOM 2003 C CA . GLY B 1 97 ? -5.734 15 14.242 1 98.56 97 GLY B CA 1
ATOM 2004 C C . GLY B 1 97 ? -6.281 15.391 15.602 1 98.56 97 GLY B C 1
ATOM 2005 O O . GLY B 1 97 ? -6.621 16.562 15.82 1 98.56 97 GLY B O 1
ATOM 2006 N N . GLU B 1 98 ? -6.32 14.453 16.516 1 98.62 98 GLU B N 1
ATOM 2007 C CA . GLU B 1 98 ? -6.824 14.711 17.859 1 98.62 98 GLU B CA 1
ATOM 2008 C C . GLU B 1 98 ? -5.973 15.75 18.594 1 98.62 98 GLU B C 1
ATOM 2010 O O . GLU B 1 98 ? -6.504 16.656 19.234 1 98.62 98 GLU B O 1
ATOM 2015 N N . LEU B 1 99 ? -4.68 15.586 18.516 1 98.75 99 LEU B N 1
ATOM 2016 C CA . LEU B 1 99 ? -3.762 16.547 19.125 1 98.75 99 LEU B CA 1
ATOM 2017 C C . LEU B 1 99 ? -3.967 17.938 18.547 1 98.75 99 LEU B C 1
ATOM 2019 O O . LEU B 1 99 ? -4 18.922 19.297 1 98.75 99 LEU B O 1
ATOM 2023 N N . THR B 1 100 ? -4.137 18.047 17.266 1 98.62 100 THR B N 1
ATOM 2024 C CA . THR B 1 100 ? -4.301 19.328 16.594 1 98.62 100 THR B CA 1
ATOM 2025 C C . THR B 1 100 ? -5.621 19.984 16.984 1 98.62 100 THR B C 1
ATOM 2027 O O . THR B 1 100 ? -5.656 21.172 17.328 1 98.62 100 THR B O 1
ATOM 2030 N N . VAL B 1 101 ? -6.668 19.203 16.969 1 98.19 101 VAL B N 1
ATOM 2031 C CA . VAL B 1 101 ? -7.977 19.703 17.375 1 98.19 101 VAL B CA 1
ATOM 2032 C C . VAL B 1 101 ? -7.938 20.125 18.844 1 98.19 101 VAL B C 1
ATOM 2034 O O . VAL B 1 101 ? -8.461 21.188 19.219 1 98.19 101 VAL B O 1
ATOM 2037 N N . GLY B 1 102 ? -7.281 19.281 19.656 1 98.19 102 GLY B N 1
ATOM 2038 C CA . GLY B 1 102 ? -7.117 19.641 21.062 1 98.19 102 GLY B CA 1
ATOM 2039 C C . GLY B 1 102 ? -6.383 20.953 21.25 1 98.19 102 GLY B C 1
ATOM 2040 O O . GLY B 1 102 ? -6.738 21.734 22.125 1 98.19 102 GLY B O 1
ATOM 2041 N N . ALA B 1 103 ? -5.387 21.203 20.484 1 98.06 103 ALA B N 1
ATOM 2042 C CA . ALA B 1 103 ? -4.641 22.469 20.547 1 98.06 103 ALA B CA 1
ATOM 2043 C C . ALA B 1 103 ? -5.523 23.641 20.172 1 98.06 103 ALA B C 1
ATOM 2045 O O . ALA B 1 103 ? -5.473 24.703 20.812 1 98.06 103 ALA B O 1
ATOM 2046 N N . MET B 1 104 ? -6.344 23.484 19.156 1 96.5 104 MET B N 1
ATOM 2047 C CA . MET B 1 104 ? -7.273 24.531 18.75 1 96.5 104 MET B CA 1
ATOM 2048 C C . MET B 1 104 ? -8.273 24.844 19.859 1 96.5 104 MET B C 1
ATOM 2050 O O . MET B 1 104 ? -8.586 26 20.109 1 96.5 104 MET B O 1
ATOM 2054 N N . ASP B 1 105 ? -8.758 23.844 20.469 1 97.25 105 ASP B N 1
ATOM 2055 C CA . ASP B 1 105 ? -9.695 24.016 21.578 1 97.25 105 ASP B CA 1
ATOM 2056 C C . ASP B 1 105 ? -9.055 24.797 22.719 1 97.25 105 ASP B C 1
ATOM 2058 O O . ASP B 1 105 ? -9.672 25.703 23.297 1 97.25 105 ASP B O 1
ATOM 2062 N N . ASP B 1 106 ? -7.875 24.406 23.062 1 97.19 106 ASP B N 1
ATOM 2063 C CA . ASP B 1 106 ? -7.145 25.125 24.109 1 97.19 106 ASP B CA 1
ATOM 2064 C C . ASP B 1 106 ? -6.961 26.594 23.734 1 97.19 106 ASP B C 1
ATOM 2066 O O . ASP B 1 106 ? -7.133 27.469 24.578 1 97.19 106 ASP B O 1
ATOM 2070 N N . LEU B 1 107 ? -6.648 26.828 22.531 1 95.12 107 LEU B N 1
ATOM 2071 C CA . LEU B 1 107 ? -6.488 28.203 22.047 1 95.12 107 LEU B CA 1
ATOM 2072 C C . LEU B 1 107 ? -7.785 28.984 22.188 1 95.12 107 LEU B C 1
ATOM 2074 O O . LEU B 1 107 ? -7.785 30.109 22.688 1 95.12 107 LEU B O 1
ATOM 2078 N N . ARG B 1 108 ? -8.844 28.391 21.812 1 94.12 108 ARG B N 1
ATOM 2079 C CA . ARG B 1 108 ? -10.148 29.031 21.859 1 94.12 108 ARG B CA 1
ATOM 2080 C C . ARG B 1 108 ? -10.57 29.281 23.312 1 94.12 108 ARG B C 1
ATOM 2082 O O . ARG B 1 108 ? -11.25 30.266 23.609 1 94.12 108 ARG B O 1
ATOM 2089 N N . ALA B 1 109 ? -10.102 28.438 24.203 1 95.75 109 ALA B N 1
ATOM 2090 C CA . ALA B 1 109 ? -10.43 28.547 25.625 1 95.75 109 ALA B CA 1
ATOM 2091 C C . ALA B 1 109 ? -9.5 29.531 26.328 1 95.75 109 ALA B C 1
ATOM 2093 O O . ALA B 1 109 ? -9.633 29.766 27.531 1 95.75 109 ALA B O 1
ATOM 2094 N N . GLY B 1 110 ? -8.516 30.047 25.625 1 92.69 110 GLY B N 1
ATOM 2095 C CA . GLY B 1 110 ? -7.609 31.047 26.188 1 92.69 110 GLY B CA 1
ATOM 2096 C C . GLY B 1 110 ? -6.484 30.422 27 1 92.69 110 GLY B C 1
ATOM 2097 O O . GLY B 1 110 ? -5.914 31.078 27.859 1 92.69 110 GLY B O 1
ATOM 2098 N N . ARG B 1 111 ? -6.199 29.172 26.703 1 92.81 111 ARG B N 1
ATOM 2099 C CA . ARG B 1 111 ? -5.133 28.5 27.438 1 92.81 111 ARG B CA 1
ATOM 2100 C C . ARG B 1 111 ? -3.762 28.953 26.953 1 92.81 111 ARG B C 1
ATOM 2102 O O . ARG B 1 111 ? -3.645 29.547 25.875 1 92.81 111 ARG B O 1
ATOM 2109 N N . ASP B 1 112 ? -2.736 28.75 27.844 1 89.44 112 ASP B N 1
ATOM 2110 C CA . ASP B 1 112 ? -1.4 29.266 27.531 1 89.44 112 ASP B CA 1
ATOM 2111 C C . ASP B 1 112 ? -0.641 28.297 26.625 1 89.44 112 ASP B C 1
ATOM 2113 O O . ASP B 1 112 ? -1.133 27.203 26.328 1 89.44 112 ASP B O 1
ATOM 2117 N N . ALA B 1 113 ? 0.638 28.766 26.234 1 88.94 113 ALA B N 1
ATOM 2118 C CA . ALA B 1 113 ? 1.499 28.047 25.297 1 88.94 113 ALA B CA 1
ATOM 2119 C C . ALA B 1 113 ? 1.929 26.703 25.844 1 88.94 113 ALA B C 1
ATOM 2121 O O . ALA B 1 113 ? 2.143 25.75 25.094 1 88.94 113 ALA B O 1
ATOM 2122 N N . GLY B 1 114 ? 2.004 26.688 27.203 1 92.06 114 GLY B N 1
ATOM 2123 C CA . GLY B 1 114 ? 2.463 25.453 27.844 1 92.06 114 GLY B CA 1
ATOM 2124 C C . GLY B 1 114 ? 1.563 24.266 27.562 1 92.06 114 GLY B C 1
ATOM 2125 O O . GLY B 1 114 ? 2.006 23.125 27.641 1 92.06 114 GLY B O 1
ATOM 2126 N N . LEU B 1 115 ? 0.273 24.5 27.156 1 94.06 115 LEU B N 1
ATOM 2127 C CA . LEU B 1 115 ? -0.668 23.438 26.859 1 94.06 115 LEU B CA 1
ATOM 2128 C C . LEU B 1 115 ? -0.776 23.219 25.359 1 94.06 115 LEU B C 1
ATOM 2130 O O . LEU B 1 115 ? -1.003 22.094 24.906 1 94.06 115 LEU B O 1
ATOM 2134 N N . ILE B 1 116 ? -0.618 24.203 24.609 1 96.56 116 ILE B N 1
ATOM 2135 C CA . ILE B 1 116 ? -0.866 24.172 23.172 1 96.56 116 ILE B CA 1
ATOM 2136 C C . ILE B 1 116 ? 0.374 23.641 22.453 1 96.56 116 ILE B C 1
ATOM 2138 O O . ILE B 1 116 ? 0.282 22.734 21.625 1 96.56 116 ILE B O 1
ATOM 2142 N N . TYR B 1 117 ? 1.575 24.141 22.797 1 94.25 117 TYR B N 1
ATOM 2143 C CA . TYR B 1 117 ? 2.824 23.859 22.094 1 94.25 117 TYR B CA 1
ATOM 2144 C C . TYR B 1 117 ? 3.154 22.375 22.156 1 94.25 117 TYR B C 1
ATOM 2146 O O . TYR B 1 117 ? 3.434 21.766 21.125 1 94.25 117 TYR B O 1
ATOM 2154 N N . PRO B 1 118 ? 3.096 21.734 23.312 1 95.31 118 PRO B N 1
ATOM 2155 C CA . PRO B 1 118 ? 3.443 20.312 23.344 1 95.31 118 PRO B CA 1
ATOM 2156 C C . PRO B 1 118 ? 2.51 19.453 22.484 1 95.31 118 PRO B C 1
ATOM 2158 O O . PRO B 1 118 ? 2.945 18.469 21.875 1 95.31 118 PRO B O 1
ATOM 2161 N N . LYS B 1 119 ? 1.222 19.766 22.422 1 97.69 119 LYS B N 1
ATOM 2162 C CA . LYS B 1 119 ? 0.276 19.016 21.594 1 97.69 119 LYS B CA 1
ATOM 2163 C C . LYS B 1 119 ? 0.653 19.109 20.109 1 97.69 119 LYS B C 1
ATOM 2165 O O . LYS B 1 119 ? 0.688 18.094 19.422 1 97.69 119 LYS B O 1
ATOM 2170 N N . LEU B 1 120 ? 0.974 20.281 19.672 1 97.81 120 LEU B N 1
ATOM 2171 C CA . LEU B 1 120 ? 1.31 20.469 18.266 1 97.81 120 LEU B CA 1
ATOM 2172 C C . LEU B 1 120 ? 2.678 19.875 17.938 1 97.81 120 LEU B C 1
ATOM 2174 O O . LEU B 1 120 ? 2.895 19.359 16.844 1 97.81 120 LEU B O 1
ATOM 2178 N N . ARG B 1 121 ? 3.594 19.953 18.859 1 95.38 121 ARG B N 1
ATOM 2179 C CA . ARG B 1 121 ? 4.895 19.312 18.688 1 95.38 121 ARG B CA 1
ATOM 2180 C C . ARG B 1 121 ? 4.758 17.797 18.547 1 95.38 121 ARG B C 1
ATOM 2182 O O . ARG B 1 121 ? 5.348 17.188 17.656 1 95.38 121 ARG B O 1
ATOM 2189 N N . GLU B 1 122 ? 3.982 17.281 19.438 1 97.06 122 GLU B N 1
ATOM 2190 C CA . GLU B 1 122 ? 3.734 15.844 19.359 1 97.06 122 GLU B CA 1
ATOM 2191 C C . GLU B 1 122 ? 3.041 15.477 18.047 1 97.06 122 GLU B C 1
ATOM 2193 O O . GLU B 1 122 ? 3.377 14.469 17.422 1 97.06 122 GLU B O 1
ATOM 2198 N N . ALA B 1 123 ? 2.053 16.25 17.672 1 98.06 123 ALA B N 1
ATOM 2199 C CA . ALA B 1 123 ? 1.359 16.031 16.406 1 98.06 123 ALA B CA 1
ATOM 2200 C C . ALA B 1 123 ? 2.346 15.984 15.242 1 98.06 123 ALA B C 1
ATOM 2202 O O . ALA B 1 123 ? 2.234 15.133 14.359 1 98.06 123 ALA B O 1
ATOM 2203 N N . SER B 1 124 ? 3.336 16.844 15.219 1 96.81 124 SER B N 1
ATOM 2204 C CA . SER B 1 124 ? 4.273 16.953 14.109 1 96.81 124 SER B CA 1
ATOM 2205 C C . SER B 1 124 ? 5.18 15.727 14.039 1 96.81 124 SER B C 1
ATOM 2207 O O . SER B 1 124 ? 5.816 15.477 13.016 1 96.81 124 SER B O 1
ATOM 2209 N N . ASP B 1 125 ? 5.23 14.914 15.117 1 93.94 125 ASP B N 1
ATOM 2210 C CA . ASP B 1 125 ? 6.078 13.727 15.164 1 93.94 125 ASP B CA 1
ATOM 2211 C C . ASP B 1 125 ? 5.328 12.5 14.648 1 93.94 125 ASP B C 1
ATOM 2213 O O . ASP B 1 125 ? 5.945 11.484 14.312 1 93.94 125 ASP B O 1
ATOM 2217 N N . GLU B 1 126 ? 4.035 12.555 14.602 1 95.62 126 GLU B N 1
ATOM 2218 C CA . GLU B 1 126 ? 3.23 11.367 14.32 1 95.62 126 GLU B CA 1
ATOM 2219 C C . GLU B 1 126 ? 3.512 10.836 12.914 1 95.62 126 GLU B C 1
ATOM 2221 O O . GLU B 1 126 ? 3.645 9.625 12.719 1 95.62 126 GLU B O 1
ATOM 2226 N N . PRO B 1 127 ? 3.703 11.75 11.859 1 93.62 127 PRO B N 1
ATOM 2227 C CA . PRO B 1 127 ? 3.994 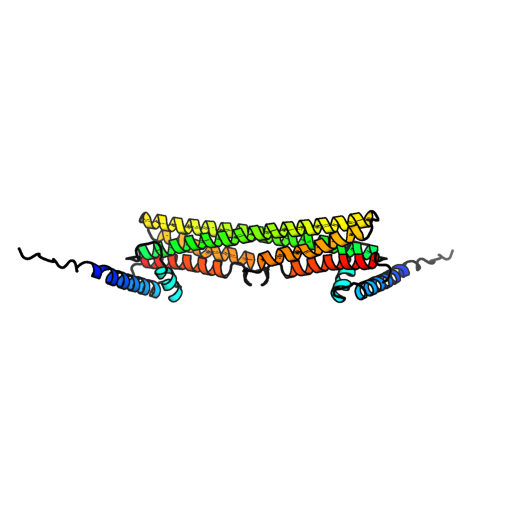11.227 10.523 1 93.62 127 PRO B CA 1
ATOM 2228 C C . PRO B 1 127 ? 5.316 10.461 10.461 1 93.62 127 PRO B C 1
ATOM 2230 O O . PRO B 1 127 ? 5.48 9.57 9.633 1 93.62 127 PRO B O 1
ATOM 2233 N N . LEU B 1 128 ? 6.293 10.828 11.297 1 88.5 128 LEU B N 1
ATOM 2234 C CA . LEU B 1 128 ? 7.586 10.156 11.32 1 88.5 128 LEU B CA 1
ATOM 2235 C C . LEU B 1 128 ? 7.43 8.695 11.758 1 88.5 128 LEU B C 1
ATOM 2237 O O . LEU B 1 128 ? 8.195 7.836 11.328 1 88.5 128 LEU B O 1
ATOM 2241 N N . ARG B 1 129 ? 6.457 8.461 12.539 1 88.88 129 ARG B N 1
ATOM 2242 C CA . ARG B 1 129 ? 6.188 7.102 13 1 88.88 129 ARG B CA 1
ATOM 2243 C C . ARG B 1 129 ? 5.633 6.242 11.867 1 88.88 129 ARG B C 1
ATOM 2245 O O . ARG B 1 129 ? 5.836 5.027 11.852 1 88.88 129 ARG B O 1
ATOM 2252 N N . CYS B 1 130 ? 5.008 6.875 10.844 1 86.56 130 CYS B N 1
ATOM 2253 C CA . CYS B 1 130 ? 4.477 6.172 9.68 1 86.56 130 CYS B CA 1
ATOM 2254 C C . CYS B 1 130 ? 5.582 5.879 8.672 1 86.56 130 CYS B C 1
ATOM 2256 O O . CYS B 1 130 ? 5.547 4.852 7.992 1 86.56 130 CYS B O 1
ATOM 2258 N N . ASP B 1 131 ? 6.566 6.707 8.398 1 75.44 131 ASP B N 1
ATOM 2259 C CA . ASP B 1 131 ? 7.656 6.504 7.449 1 75.44 131 ASP B CA 1
ATOM 2260 C C . ASP B 1 131 ? 8.406 5.211 7.742 1 75.44 131 ASP B C 1
ATOM 2262 O O . ASP B 1 131 ? 8.82 4.504 6.82 1 75.44 131 ASP B O 1
ATOM 2266 N N . THR B 1 132 ? 8.648 4.918 8.82 1 61.84 132 THR B N 1
ATOM 2267 C CA . THR B 1 132 ? 9.422 3.746 9.211 1 61.84 132 THR B CA 1
ATOM 2268 C C . THR B 1 132 ? 8.672 2.463 8.867 1 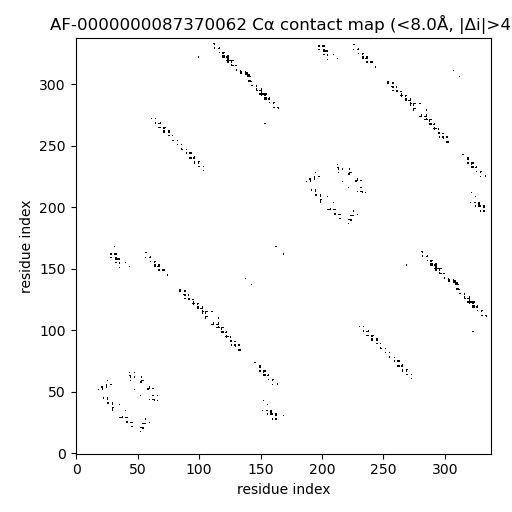61.84 132 THR B C 1
ATOM 2270 O O . THR B 1 132 ? 9.289 1.419 8.641 1 61.84 132 THR B O 1
ATOM 2273 N N . VAL B 1 133 ? 7.41 2.652 8.703 1 56.78 133 VAL B N 1
ATOM 2274 C CA . VAL B 1 133 ? 6.598 1.469 8.438 1 56.78 133 VAL B CA 1
ATOM 2275 C C . VAL B 1 133 ? 6.68 1.11 6.953 1 56.78 133 VAL B C 1
ATOM 2277 O O . VAL B 1 133 ? 6.73 -0.069 6.594 1 56.78 133 VAL B O 1
ATOM 2280 N N . PHE B 1 134 ? 6.711 2.043 6.012 1 59.16 134 PHE B N 1
ATOM 2281 C CA . PHE B 1 134 ? 6.66 1.749 4.586 1 59.16 134 PHE B CA 1
ATOM 2282 C C . PHE B 1 134 ? 8.055 1.77 3.979 1 59.16 134 PHE B C 1
ATOM 2284 O O . PHE B 1 134 ? 8.242 1.401 2.814 1 59.16 134 PHE B O 1
ATOM 2291 N N . PHE B 1 135 ? 9.086 2.268 4.613 1 52.66 135 PHE B N 1
ATOM 2292 C CA . PHE B 1 135 ? 10.406 2.377 4.008 1 52.66 135 PHE B CA 1
ATOM 2293 C C . PHE B 1 135 ? 10.883 1.021 3.504 1 52.66 135 PHE B C 1
ATOM 2295 O O . PHE B 1 135 ? 11.508 0.931 2.443 1 52.66 135 PHE B O 1
ATOM 2302 N N . HIS B 1 136 ? 10.781 0.08 4.293 1 47.47 136 HIS B N 1
ATOM 2303 C CA . HIS B 1 136 ? 11.672 -1.048 4.062 1 47.47 136 HIS B CA 1
ATOM 2304 C C . HIS B 1 136 ? 11.195 -1.896 2.885 1 47.47 136 HIS B C 1
ATOM 2306 O O . HIS B 1 136 ? 11.992 -2.605 2.266 1 47.47 136 HIS B O 1
ATOM 2312 N N . GLY B 1 137 ? 10.266 -1.468 2.141 1 45.47 137 GLY B N 1
ATOM 2313 C CA . GLY B 1 137 ? 10.164 -2.572 1.202 1 45.47 137 GLY B CA 1
ATOM 2314 C C . GLY B 1 137 ? 9.328 -2.24 -0.022 1 45.47 137 GLY B C 1
ATOM 2315 O O . GLY B 1 137 ? 9.062 -3.111 -0.852 1 45.47 137 GLY B O 1
ATOM 2316 N N . VAL B 1 138 ? 8.562 -1.139 0.157 1 49 138 VAL B N 1
ATOM 2317 C CA . VAL B 1 138 ? 7.633 -1.133 -0.969 1 49 138 VAL B CA 1
ATOM 2318 C C . VAL B 1 138 ? 8.258 -0.396 -2.15 1 49 138 VAL B C 1
ATOM 2320 O O . VAL B 1 138 ? 8.633 0.774 -2.035 1 49 138 VAL B O 1
ATOM 2323 N N . LYS B 1 139 ? 8.984 -1.077 -2.898 1 50.59 139 LYS B N 1
ATOM 2324 C CA . LYS B 1 139 ? 9.562 -0.642 -4.168 1 50.59 139 LYS B CA 1
ATOM 2325 C C . LYS B 1 139 ? 8.57 0.195 -4.965 1 50.59 139 LYS B C 1
ATOM 2327 O O . LYS B 1 139 ? 7.367 0.18 -4.68 1 50.59 139 LYS B O 1
ATOM 2332 N N . LYS B 1 140 ? 9.07 0.974 -5.961 1 54.56 140 LYS B N 1
ATOM 2333 C CA . LYS B 1 140 ? 8.461 1.942 -6.867 1 54.56 140 LYS B CA 1
ATOM 2334 C C . LYS B 1 140 ? 7.086 1.478 -7.324 1 54.56 140 LYS B C 1
ATOM 2336 O O . LYS B 1 140 ? 6.172 2.291 -7.484 1 54.56 140 LYS B O 1
ATOM 2341 N N . ASN B 1 141 ? 6.898 0.144 -7.562 1 62.84 141 ASN B N 1
ATOM 2342 C CA . ASN B 1 141 ? 5.59 -0.392 -7.938 1 62.84 141 ASN B CA 1
ATOM 2343 C C . ASN B 1 141 ? 5.129 -1.47 -6.961 1 62.84 141 ASN B C 1
ATOM 2345 O O . ASN B 1 141 ? 5.711 -2.555 -6.906 1 62.84 141 ASN B O 1
ATOM 2349 N N . LEU B 1 142 ? 4.164 -0.984 -6.262 1 73.75 142 LEU B N 1
ATOM 2350 C CA . LEU B 1 142 ? 3.65 -1.872 -5.223 1 73.75 142 LEU B CA 1
ATOM 2351 C C . LEU B 1 142 ? 3.18 -3.193 -5.82 1 73.75 142 LEU B C 1
ATOM 2353 O O . LEU B 1 142 ? 2.35 -3.207 -6.73 1 73.75 142 LEU B O 1
ATOM 2357 N N . MET B 1 143 ? 3.764 -4.223 -5.664 1 82.06 143 MET B N 1
ATOM 2358 C CA . MET B 1 143 ? 3.391 -5.605 -5.957 1 82.06 143 MET B CA 1
ATOM 2359 C C . MET B 1 143 ? 3.736 -5.969 -7.395 1 82.06 143 MET B C 1
ATOM 2361 O O . MET B 1 143 ? 3.285 -6.996 -7.906 1 82.06 143 MET B O 1
ATOM 2365 N N . GLU B 1 144 ? 4.445 -5.082 -8.141 1 83.44 144 GLU B N 1
ATOM 2366 C CA . GLU B 1 144 ? 4.734 -5.363 -9.547 1 83.44 144 GLU B CA 1
ATOM 2367 C C . GLU B 1 144 ? 5.539 -6.652 -9.695 1 83.44 144 GLU B C 1
ATOM 2369 O O . GLU B 1 144 ? 5.223 -7.492 -10.539 1 83.44 144 GLU B O 1
ATOM 2374 N N . LYS B 1 145 ? 6.57 -6.707 -8.945 1 86.31 145 LYS B N 1
ATOM 2375 C CA . LYS B 1 145 ? 7.422 -7.895 -9.016 1 86.31 145 LYS B CA 1
ATOM 2376 C C . LYS B 1 145 ? 6.633 -9.156 -8.672 1 86.31 145 LYS B C 1
ATOM 2378 O O . LYS B 1 145 ? 6.723 -10.156 -9.383 1 86.31 145 LYS B O 1
ATOM 2383 N N . GLU B 1 146 ? 5.828 -9.102 -7.617 1 91.69 146 GLU B N 1
ATOM 2384 C CA . GLU B 1 146 ? 5.008 -10.234 -7.195 1 91.69 146 GLU B CA 1
ATOM 2385 C C . GLU B 1 146 ? 3.975 -10.594 -8.258 1 91.69 146 GLU B C 1
ATOM 2387 O O . GLU B 1 146 ? 3.754 -11.773 -8.539 1 91.69 146 GLU B O 1
ATOM 2392 N N . ASN B 1 147 ? 3.357 -9.578 -8.883 1 91.06 147 ASN B N 1
ATOM 2393 C CA . ASN B 1 147 ? 2.369 -9.812 -9.93 1 91.06 147 ASN B CA 1
ATOM 2394 C C . ASN B 1 147 ? 2.99 -10.508 -11.141 1 91.06 147 ASN B C 1
ATOM 2396 O O . ASN B 1 147 ? 2.43 -11.469 -11.664 1 91.06 147 ASN B O 1
ATOM 2400 N N . SER B 1 148 ? 4.137 -10.016 -11.508 1 91.5 148 SER B N 1
ATOM 2401 C CA . SER B 1 148 ? 4.812 -10.594 -12.656 1 91.5 148 SER B CA 1
ATOM 2402 C C . SER B 1 148 ? 5.223 -12.039 -12.391 1 91.5 148 SER B C 1
ATOM 2404 O O . SER B 1 148 ? 5.023 -12.914 -13.234 1 91.5 148 SER B O 1
ATOM 2406 N N . GLU B 1 149 ? 5.734 -12.273 -11.25 1 94.75 149 GLU B N 1
ATOM 2407 C CA . GLU B 1 149 ? 6.168 -13.625 -10.898 1 94.75 149 GLU B CA 1
ATOM 2408 C C . GLU B 1 149 ? 4.984 -14.586 -10.852 1 94.75 149 GLU B C 1
ATOM 2410 O O . GLU B 1 149 ? 5.055 -15.695 -11.398 1 94.75 149 GLU B O 1
ATOM 2415 N N . ASN B 1 150 ? 3.941 -14.195 -10.273 1 97.06 150 ASN B N 1
ATOM 2416 C CA . ASN B 1 150 ? 2.773 -15.055 -10.156 1 97.06 150 ASN B CA 1
ATOM 2417 C C . ASN B 1 150 ? 2.127 -15.32 -11.516 1 97.06 150 ASN B C 1
ATOM 2419 O O . ASN B 1 150 ? 1.718 -16.438 -11.805 1 97.06 150 ASN B O 1
ATOM 2423 N N . LYS B 1 151 ? 2.025 -14.281 -12.352 1 96.44 151 LYS B N 1
ATOM 2424 C CA . LYS B 1 151 ? 1.555 -14.469 -13.719 1 96.44 151 LYS B CA 1
ATOM 2425 C C . LYS B 1 151 ? 2.406 -15.5 -14.453 1 96.44 151 LYS B C 1
ATOM 2427 O O . LYS B 1 151 ? 1.874 -16.422 -15.078 1 96.44 151 LYS B O 1
ATOM 2432 N N . ASN B 1 152 ? 3.695 -15.367 -14.312 1 96.75 152 ASN B N 1
ATOM 2433 C CA . ASN B 1 152 ? 4.625 -16.234 -15.031 1 96.75 152 ASN B CA 1
ATOM 2434 C C . ASN B 1 152 ? 4.555 -17.672 -14.531 1 96.75 152 ASN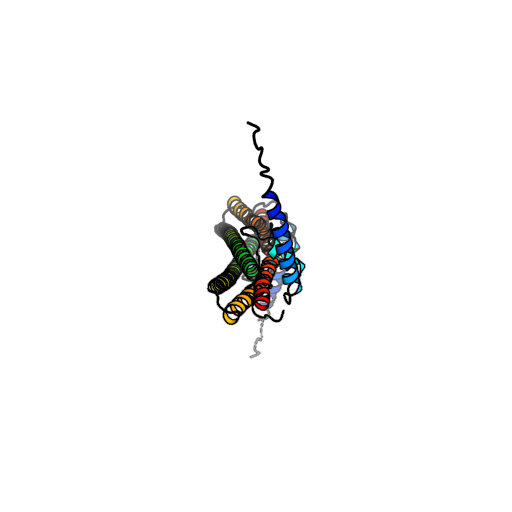 B C 1
ATOM 2436 O O . ASN B 1 152 ? 4.668 -18.609 -15.32 1 96.75 152 ASN B O 1
ATOM 2440 N N . LEU B 1 153 ? 4.375 -17.844 -13.273 1 97.44 153 LEU B N 1
ATOM 2441 C CA . LEU B 1 153 ? 4.277 -19.188 -12.711 1 97.44 153 LEU B CA 1
ATOM 2442 C C . LEU B 1 153 ? 3.027 -19.891 -13.219 1 97.44 153 LEU B C 1
ATOM 2444 O O . LEU B 1 153 ? 3.104 -21.047 -13.672 1 97.44 153 LEU B O 1
ATOM 2448 N N . ALA B 1 154 ? 1.913 -19.219 -13.18 1 97.5 154 ALA B N 1
ATOM 2449 C CA . ALA B 1 154 ? 0.676 -19.812 -13.68 1 97.5 154 ALA B CA 1
ATOM 2450 C C . ALA B 1 154 ? 0.746 -20.031 -15.188 1 97.5 154 ALA B C 1
ATOM 2452 O O . ALA B 1 154 ? 0.247 -21.047 -15.695 1 97.5 154 ALA B O 1
ATOM 2453 N N . HIS B 1 155 ? 1.363 -19.109 -15.852 1 96.62 155 HIS B N 1
ATOM 2454 C CA . HIS B 1 155 ? 1.545 -19.25 -17.297 1 96.62 155 HIS B CA 1
ATOM 2455 C C . HIS B 1 155 ? 2.428 -20.453 -17.609 1 96.62 155 HIS B C 1
ATOM 2457 O O . HIS B 1 155 ? 2.168 -21.188 -18.578 1 96.62 155 HIS B O 1
ATOM 2463 N N . LEU B 1 156 ? 3.445 -20.672 -16.891 1 97.31 156 LEU B N 1
ATOM 2464 C CA . LEU B 1 156 ? 4.293 -21.844 -17.062 1 97.31 156 LEU B CA 1
ATOM 2465 C C . LEU B 1 156 ? 3.488 -23.125 -16.906 1 97.31 156 LEU B C 1
ATOM 2467 O O . LEU B 1 156 ? 3.584 -24.031 -17.734 1 97.31 156 LEU B O 1
ATOM 2471 N N . ALA B 1 157 ? 2.697 -23.188 -15.883 1 96.62 157 ALA B N 1
ATOM 2472 C CA . ALA B 1 157 ? 1.85 -24.359 -15.664 1 96.62 157 ALA B CA 1
ATOM 2473 C C . ALA B 1 157 ? 0.896 -24.562 -16.844 1 96.62 157 ALA B C 1
ATOM 2475 O O . ALA B 1 157 ? 0.721 -25.688 -17.312 1 96.62 157 ALA B O 1
ATOM 2476 N N . SER B 1 158 ? 0.363 -23.469 -17.359 1 96.5 158 SER B N 1
ATOM 2477 C CA . SER B 1 158 ? -0.52 -23.547 -18.516 1 96.5 158 SER B CA 1
ATOM 2478 C C . SER B 1 158 ? 0.222 -24.047 -19.75 1 96.5 158 SER B C 1
ATOM 2480 O O . SER B 1 158 ? -0.302 -24.875 -20.5 1 96.5 158 SER B O 1
ATOM 2482 N N . SER B 1 159 ? 1.379 -23.625 -19.938 1 95.88 159 SER B N 1
ATOM 2483 C CA . SER B 1 159 ? 2.186 -24.031 -21.094 1 95.88 159 SER B CA 1
ATOM 2484 C C . SER B 1 159 ? 2.543 -25.5 -21.031 1 95.88 159 SER B C 1
ATOM 2486 O O . SER B 1 159 ? 2.514 -26.203 -22.047 1 95.88 159 SER B O 1
ATOM 2488 N N . ILE B 1 160 ? 2.842 -26 -19.859 1 95.56 160 ILE B N 1
ATOM 2489 C CA . ILE B 1 160 ? 3.146 -27.422 -19.688 1 95.56 160 ILE B CA 1
ATOM 2490 C C . ILE B 1 160 ? 1.896 -28.25 -19.969 1 95.56 160 ILE B C 1
ATOM 2492 O O . ILE B 1 160 ? 1.981 -29.344 -20.547 1 95.56 160 ILE B O 1
ATOM 2496 N N . THR B 1 161 ? 0.771 -27.734 -19.547 1 94.94 161 THR B N 1
ATOM 2497 C CA . THR B 1 161 ? -0.488 -28.406 -19.844 1 94.94 161 THR B CA 1
ATOM 2498 C C . THR B 1 161 ? -0.674 -28.578 -21.344 1 94.94 161 THR B C 1
ATOM 2500 O O . THR B 1 161 ? -1.07 -29.641 -21.812 1 94.94 161 THR B O 1
ATOM 2503 N N . PHE B 1 162 ? -0.355 -27.531 -22.016 1 92 162 PHE B N 1
ATOM 2504 C CA . PHE B 1 162 ? -0.448 -27.562 -23.484 1 92 162 PHE B CA 1
ATOM 2505 C C . PHE B 1 162 ? 0.442 -28.656 -24.047 1 92 162 PHE B C 1
ATOM 2507 O O . PHE B 1 162 ? 0.01 -29.438 -24.906 1 92 162 PHE B O 1
ATOM 2514 N N . LEU B 1 163 ? 1.64 -28.797 -23.594 1 92.25 163 LEU B N 1
ATOM 2515 C CA . LEU B 1 163 ? 2.578 -29.812 -24.062 1 92.25 163 LEU B CA 1
ATOM 2516 C C . LEU B 1 163 ? 2.102 -31.219 -23.703 1 92.25 163 LEU B C 1
ATOM 2518 O O . LEU B 1 163 ? 2.283 -32.156 -24.469 1 92.25 163 LEU B O 1
ATOM 2522 N N . LEU B 1 164 ? 1.494 -31.344 -22.547 1 91.88 164 LEU B N 1
ATOM 2523 C CA . LEU B 1 164 ? 1.036 -32.625 -22.031 1 91.88 164 LEU B CA 1
ATOM 2524 C C . LEU B 1 164 ? -0.118 -33.156 -22.875 1 91.88 164 LEU B C 1
ATOM 2526 O O . LEU B 1 164 ? -0.22 -34.375 -23.109 1 91.88 164 LEU B O 1
ATOM 2530 N N . PHE B 1 165 ? -0.854 -32.281 -23.422 1 87.25 165 PHE B N 1
ATOM 2531 C CA . PHE B 1 165 ? -2.076 -32.781 -24.047 1 87.25 165 PHE B CA 1
ATOM 2532 C C . PHE B 1 165 ? -2.043 -32.531 -25.562 1 87.25 165 PHE B C 1
ATOM 2534 O O . PHE B 1 165 ? -2.953 -32.969 -26.281 1 87.25 165 PHE B O 1
ATOM 2541 N N . ASN B 1 166 ? -1.162 -31.688 -26 1 77.25 166 ASN B N 1
ATOM 2542 C CA . ASN B 1 166 ? -0.952 -31.609 -27.438 1 77.25 166 ASN B CA 1
ATOM 2543 C C . ASN B 1 166 ? 0.232 -32.469 -27.891 1 77.25 166 ASN B C 1
ATOM 2545 O O . ASN B 1 166 ? 1.36 -32.25 -27.438 1 77.25 166 ASN B O 1
ATOM 2549 N N . ARG B 1 167 ? 0.11 -33.875 -27.844 1 60.25 167 ARG B N 1
ATOM 2550 C CA . ARG B 1 167 ? 1.032 -34.906 -28.234 1 60.25 167 ARG B CA 1
ATOM 2551 C C . ARG B 1 167 ? 1.83 -34.531 -29.469 1 60.25 167 ARG B C 1
ATOM 2553 O O . ARG B 1 167 ? 2.738 -35.25 -29.891 1 60.25 167 ARG B O 1
ATOM 2560 N N . ARG B 1 168 ? 1.512 -33.562 -30.234 1 51.44 168 ARG B N 1
ATOM 2561 C CA . ARG B 1 168 ? 2.369 -33.438 -31.422 1 51.44 168 ARG B CA 1
ATOM 2562 C C . ARG B 1 168 ? 3.736 -32.875 -31.031 1 51.44 168 ARG B C 1
ATOM 2564 O O . ARG B 1 168 ? 4.605 -32.719 -31.891 1 51.44 168 ARG B O 1
ATOM 2571 N N . SER B 1 169 ? 3.898 -32.469 -29.781 1 41.06 169 SER B N 1
ATOM 2572 C CA . SER B 1 169 ? 5.238 -31.906 -29.594 1 41.06 169 SER B CA 1
ATOM 2573 C C . SER B 1 169 ? 6.25 -33 -29.281 1 41.06 169 SER B C 1
ATOM 2575 O O . SER B 1 169 ? 5.949 -33.938 -28.547 1 41.06 169 SER B O 1
#

Sequence (338 aa):
MQPCVVLLLTLAILPSLVASTTSSLINTTCSKAPNVSYDHCVNVLSADPAGAPATDKRGLLIAAAQRTVHSVTSTVHIMSDLIQELNTCIQYYQRMGELTVGAMDDLRAGRDAGLIYPKLREASDEPLRCDTVFFHGVKKNLMEKENSENKNLAHLASSITFLLFNRRSMQPCVVLLLTLAILPSLVASTTSSLINTTCSKAPNVSYDHCVNVLSADPAGAPATDKRGLLIAAAQRTVHSVTSTVHIMSDLIQELNTCIQYYQRMGELTVGAMDDLRAGRDAGLIYPKLREASDEPLRCDTVFFHGVKKNLMEKENSENKNLAHLASSITFLLFNRRS

Foldseek 3Di:
DPDCPPPPVPDPPPPPVQVVQLLVQQQVLLVQQPPADSVVSSCQLVVQDPDDRDNHLVSSLVSLVVVLVVLVVVLVVVVVLVVVLVVVLVVLQVLLVVLQVVLVVCVVVVHDCVNNVVSNVSSVCSVVVSCVSPPPDCPPDGCVVSVVSSVNSVSSSVRSVCCVPVVPD/DPPCPDDPPPPPPPPVVQVVQLLVQQQVLLVQQPPADSVLSSCQLVVQDPDDRDNHLVSSLVSLVVVLVVLVVVLVVVVVLVVVLVVVLVVLQVLLVVLQVVLVVCVVVVHDCVRNVVSNVSSVCSVVVSCVSPPPDQPPDRCVVSVVSSVNSVSSSVSSVCCVPVVVD

Organism: Triticum turgidum subsp. durum (NCBI:txid4567)

Nearest PDB structures (foldseek):
  4whe-assembly1_A  TM=7.560E-01  e=5.554E-01  Escherichia coli K-12
  7o3y-assembly1_F  TM=7.729E-01  e=1.639E+00  Synechocystis sp. PCC 6803 substr. Kazusa
  7o3x-assembly1_E  TM=7.564E-01  e=2.679E+00  Synechocystis sp. PCC 6803 substr. Kazusa
  2rkk-assembly1_B  TM=2.885E-01  e=1.053E+00  Saccharomyces cerevisiae
  4whe-assembly1_A  TM=7.522E-01  e=8.329E-01  Escherichia coli K-12